Protein AF-A0A941XET0-F1 (afdb_monomer_lite)

Radius of gyration: 21.7 Å; chains: 1; bounding box: 78×42×61 Å

Foldseek 3Di:
DDDDDDDDDDDDDPDDDPDDQAPLLPAAWKWKAAPPWPPGIWIKGWDDPDPRWKTFIAGLKQAPLRQDSLQTAIWTQDGVVSKIFGFPWDFSAWDAFPVRDIWTKTKFFWWADPPRAIDTDDDPCRPPHTQWMFHDDPQKTFIFWDWDQDPPRDITTTQFIDMWTADPVRFTFAAPVGPSGRGRMMMGHPDSDRDPSNVSRDDDDHDRDTDDTRDD

Secondary structure (DSSP, 8-state):
---PPP--------PPPPPPP-GGGG-EEEEEE-TT-TT-PEEEEEEEEETTTEEEEE-SSSSHHHHSGGGPEEEEEEGGGTEEEEES-EEEEEEE-TT--EEEEEEEEEEE-GGG-EEE---S-TTT-EEEEEEEETTEEEEEEPEEEPTTS-EEE--EEEEEEE-TTS-EEEETTB---EES-EEEEEESS---GGGTT-SS-----EEEE---

Sequence (216 aa):
TLTMGEKTAEITVNQAAPKVISYEDYIGTWTVSSSALEGGNYTIVIAQKVAGESYTVAGWGKSVVATDAKYAFTMKYIPDQHAVAIYTEQELGTYTDSDGIVYPVHLTGLIPSTGGKFSYVTTANPETSACMAGILNGDKVEWVGQEVSLSGGTKATYLGFCYFIENAEGGYLNFNVDWPFAQNPVMTKVSSNSASINAAVNGSEVAQSAVEAVAE

pLDDT: mean 80.44, std 15.83, range [31.97, 97.5]

Structure (mmCIF, N/CA/C/O backbone):
data_AF-A0A941XET0-F1
#
_entry.id   AF-A0A941XET0-F1
#
loop_
_atom_site.group_PDB
_atom_site.id
_atom_site.type_symbol
_atom_site.label_atom_id
_atom_site.label_alt_id
_atom_site.label_comp_id
_atom_site.label_asym_id
_atom_site.label_entity_id
_atom_site.label_seq_id
_atom_site.pdbx_PDB_ins_code
_atom_site.Cartn_x
_atom_site.Cartn_y
_atom_site.Cartn_z
_atom_site.occupancy
_atom_site.B_iso_or_equiv
_atom_site.auth_seq_id
_atom_site.auth_comp_id
_atom_site.auth_asym_id
_atom_site.auth_atom_id
_atom_site.pdbx_PDB_model_num
ATOM 1 N N . THR A 1 1 ? -60.570 20.701 41.155 1.00 43.84 1 THR A N 1
ATOM 2 C CA . THR A 1 1 ? -59.319 20.915 40.401 1.00 43.84 1 THR A CA 1
ATOM 3 C C . THR A 1 1 ? -58.488 19.657 40.527 1.00 43.84 1 THR A C 1
ATOM 5 O O . THR A 1 1 ? -58.229 19.259 41.653 1.00 43.84 1 THR A O 1
ATOM 8 N N . LEU A 1 2 ? -58.187 18.968 39.423 1.00 31.97 2 LEU A N 1
ATOM 9 C CA . LEU A 1 2 ? -57.331 17.775 39.416 1.00 31.97 2 LEU A CA 1
ATOM 10 C C . LEU A 1 2 ? -55.895 18.213 39.120 1.00 31.97 2 LEU A C 1
ATOM 12 O O . LEU A 1 2 ? -55.654 18.842 38.093 1.00 31.97 2 LEU A O 1
ATOM 16 N N . THR A 1 3 ? -54.964 17.898 40.014 1.00 48.22 3 THR A N 1
ATOM 17 C CA . THR A 1 3 ? -53.528 18.135 39.831 1.00 48.22 3 THR A CA 1
ATOM 18 C C . THR A 1 3 ? -52.886 16.848 39.317 1.00 48.22 3 THR A C 1
ATOM 20 O O . THR A 1 3 ? -52.880 15.841 40.023 1.00 48.22 3 THR A O 1
ATOM 23 N N . MET A 1 4 ? -52.364 16.855 38.086 1.00 54.66 4 MET A N 1
ATOM 24 C CA . MET A 1 4 ? -51.473 15.787 37.616 1.00 54.66 4 MET A CA 1
ATOM 25 C C . MET A 1 4 ? -50.081 16.009 38.210 1.00 54.66 4 MET A C 1
ATOM 27 O O . MET A 1 4 ? -49.530 17.100 38.089 1.00 54.66 4 MET A O 1
ATOM 31 N N . GLY A 1 5 ? -49.529 14.983 38.857 1.00 61.31 5 GLY A N 1
ATOM 32 C CA . GLY A 1 5 ? -48.128 14.969 39.272 1.00 61.31 5 GLY A CA 1
ATOM 33 C C . GLY A 1 5 ? -47.229 14.600 38.096 1.00 61.31 5 GLY A C 1
ATOM 34 O O . GLY A 1 5 ? -47.527 13.649 37.369 1.00 61.31 5 GLY A O 1
ATOM 35 N N . GLU A 1 6 ? -46.138 15.341 37.909 1.00 66.25 6 GLU A N 1
ATOM 36 C CA . GLU A 1 6 ? -45.088 14.971 36.961 1.00 66.25 6 GLU A CA 1
ATOM 37 C C . GLU A 1 6 ? -44.463 13.630 37.368 1.00 66.25 6 GLU A C 1
ATOM 39 O O . GLU A 1 6 ? -44.113 13.406 38.528 1.00 66.25 6 GLU A O 1
ATOM 44 N N . LYS A 1 7 ? -44.326 12.726 36.395 1.00 59.59 7 LYS A N 1
ATOM 45 C CA . LYS A 1 7 ? -43.484 11.536 36.513 1.00 59.59 7 LYS A CA 1
ATOM 46 C C . LYS A 1 7 ? -42.238 11.753 35.673 1.00 59.59 7 LYS A C 1
ATOM 48 O O . LYS A 1 7 ? -42.310 11.727 34.447 1.00 59.59 7 LYS A O 1
ATOM 53 N N . THR A 1 8 ? -41.105 11.914 36.337 1.00 61.56 8 THR A N 1
ATOM 54 C CA . THR A 1 8 ? -39.793 11.906 35.694 1.00 61.56 8 THR A CA 1
ATOM 55 C C . THR A 1 8 ? -39.362 10.456 35.505 1.00 61.56 8 THR A C 1
ATOM 57 O O . THR A 1 8 ? -39.267 9.703 36.473 1.00 61.56 8 THR A O 1
ATOM 60 N N . ALA A 1 9 ? -39.147 10.043 34.258 1.00 54.50 9 ALA A N 1
ATOM 61 C CA . ALA A 1 9 ? -38.506 8.772 33.951 1.00 54.50 9 ALA A CA 1
ATOM 62 C C . ALA A 1 9 ? -36.998 9.015 33.823 1.00 54.50 9 ALA A C 1
ATOM 64 O O . ALA A 1 9 ? -36.568 9.758 32.941 1.00 54.50 9 ALA A O 1
ATOM 65 N N . GLU A 1 10 ? -36.199 8.403 34.693 1.00 61.84 10 GLU A N 1
ATOM 66 C CA . GLU A 1 10 ? -34.750 8.347 34.505 1.00 61.84 10 GLU A CA 1
ATOM 67 C C . GLU A 1 10 ? -34.431 7.265 33.472 1.00 61.84 10 GLU A C 1
ATOM 69 O O . GLU A 1 10 ? -34.633 6.073 33.701 1.00 61.84 10 GLU A O 1
ATOM 74 N N . ILE A 1 11 ? -33.960 7.698 32.304 1.00 68.62 11 ILE A N 1
ATOM 75 C CA . ILE A 1 11 ? -33.424 6.812 31.274 1.00 68.62 11 ILE A CA 1
ATOM 76 C C . ILE A 1 11 ? -31.911 6.781 31.462 1.00 68.62 11 ILE A C 1
ATOM 78 O O . ILE A 1 11 ? -31.218 7.752 31.161 1.00 68.62 11 ILE A O 1
ATOM 82 N N . THR A 1 12 ? -31.384 5.661 31.946 1.00 65.12 12 THR A N 1
ATOM 83 C CA . THR A 1 12 ? -29.938 5.430 31.967 1.00 65.12 12 THR A CA 1
ATOM 84 C C . THR A 1 12 ? -29.494 4.946 30.588 1.00 65.12 12 THR A C 1
ATOM 86 O O . THR A 1 12 ? -29.773 3.814 30.193 1.00 65.12 12 THR A O 1
ATOM 89 N N . VAL A 1 13 ? -28.806 5.806 29.835 1.00 65.25 13 VAL A N 1
ATOM 90 C CA . VAL A 1 13 ? -28.168 5.429 28.567 1.00 65.25 13 VAL A CA 1
ATOM 91 C C . VAL A 1 13 ? -26.783 4.862 28.876 1.00 65.25 13 VAL A C 1
ATOM 93 O O . VAL A 1 13 ? -25.835 5.609 29.104 1.00 65.25 13 VAL A O 1
ATOM 96 N N . ASN A 1 14 ? -26.653 3.535 28.870 1.00 62.88 14 ASN A N 1
ATOM 97 C CA . ASN A 1 14 ? -25.351 2.867 28.929 1.00 62.88 14 ASN A CA 1
ATOM 98 C C . ASN A 1 14 ? -24.722 2.860 27.530 1.00 62.88 14 ASN A C 1
ATOM 100 O O . ASN A 1 14 ? -24.782 1.860 26.816 1.00 62.88 14 ASN A O 1
ATOM 104 N N . GLN A 1 15 ? -24.154 3.992 27.110 1.00 61.00 15 GLN A N 1
ATOM 105 C CA . GLN A 1 15 ? -23.337 4.032 25.900 1.00 61.00 15 GLN A CA 1
ATOM 106 C C . GLN A 1 15 ? -21.980 3.390 26.211 1.00 61.00 15 GLN A C 1
ATOM 108 O O . GLN A 1 15 ? -21.289 3.812 27.138 1.00 61.00 15 GLN A O 1
ATOM 113 N N . ALA A 1 16 ? -21.602 2.354 25.458 1.00 61.41 16 ALA A N 1
ATOM 114 C CA . ALA A 1 16 ? -20.250 1.811 25.531 1.00 61.41 16 ALA A CA 1
ATOM 115 C C . ALA A 1 16 ? -19.244 2.922 25.197 1.00 61.41 16 ALA A C 1
ATOM 117 O O . ALA A 1 16 ? -19.472 3.699 24.266 1.00 61.41 16 ALA A O 1
ATOM 118 N N . ALA A 1 17 ? -18.149 3.006 25.957 1.00 67.81 17 ALA A N 1
ATOM 119 C CA . ALA A 1 17 ? -17.087 3.960 25.667 1.00 67.81 17 ALA A CA 1
ATOM 120 C C . ALA A 1 17 ? -16.607 3.783 24.211 1.00 67.81 17 ALA A C 1
ATOM 122 O O . ALA A 1 17 ? -16.527 2.638 23.746 1.00 67.81 17 ALA A O 1
ATOM 123 N N . PRO A 1 18 ? -16.291 4.874 23.485 1.00 70.19 18 PRO A N 1
ATOM 124 C CA . PRO A 1 18 ? -15.724 4.773 22.147 1.00 70.19 18 PRO A CA 1
ATOM 125 C C . PRO A 1 18 ? -14.512 3.840 22.161 1.00 70.19 18 PRO A C 1
ATOM 127 O O . PRO A 1 18 ? -13.622 3.983 23.002 1.00 70.19 18 PRO A O 1
ATOM 130 N N . LYS A 1 19 ? -14.487 2.863 21.250 1.00 79.31 19 LYS A N 1
ATOM 131 C CA . LYS A 1 19 ? -13.338 1.970 21.101 1.00 79.31 19 LYS A CA 1
ATOM 132 C C . LYS A 1 19 ? -12.122 2.808 20.709 1.00 79.31 19 LYS A C 1
ATOM 134 O O . LYS A 1 19 ? -12.146 3.479 19.680 1.00 79.31 19 LYS A O 1
ATOM 139 N N . VAL A 1 20 ? -11.063 2.740 21.510 1.00 83.44 20 VAL A N 1
ATOM 140 C CA . VAL A 1 20 ? -9.760 3.299 21.140 1.00 83.44 20 VAL A CA 1
ATOM 141 C C . VAL A 1 20 ? -9.128 2.352 20.127 1.00 83.44 20 VAL A C 1
ATOM 143 O O . VAL A 1 20 ? -8.927 1.177 20.430 1.00 83.44 20 VAL A O 1
ATOM 146 N N . ILE A 1 21 ? -8.866 2.854 18.922 1.00 92.00 21 ILE A N 1
ATOM 147 C CA . ILE A 1 21 ? -8.208 2.084 17.866 1.00 92.00 21 ILE A CA 1
ATOM 148 C C . ILE A 1 21 ? -6.771 1.770 18.288 1.00 92.00 21 ILE A C 1
ATOM 150 O O . ILE A 1 21 ? -6.065 2.615 18.835 1.00 92.00 21 ILE A O 1
ATOM 154 N N . SER A 1 22 ? -6.332 0.546 18.040 1.00 94.31 22 SER A N 1
ATOM 155 C CA . SER A 1 22 ? -5.018 0.043 18.426 1.00 94.31 22 SER A CA 1
ATOM 156 C C . SER A 1 22 ? -4.312 -0.643 17.260 1.00 94.31 22 SER A C 1
ATOM 158 O O . SER A 1 22 ? -4.915 -0.927 16.227 1.00 94.31 22 SER A O 1
ATOM 160 N N . TYR A 1 23 ? -3.027 -0.945 17.449 1.00 96.25 23 TYR A N 1
ATOM 161 C CA . TYR A 1 23 ? -2.210 -1.698 16.497 1.00 96.25 23 TYR A CA 1
ATOM 162 C C . TYR A 1 23 ? -2.890 -3.008 16.035 1.00 96.25 23 TYR A C 1
ATOM 164 O O . TYR A 1 23 ? -3.024 -3.283 14.844 1.00 96.25 23 TYR A O 1
ATOM 172 N N . GLU A 1 24 ? -3.424 -3.783 16.979 1.00 95.50 24 GLU A N 1
ATOM 173 C CA . GLU A 1 24 ? -4.062 -5.078 16.703 1.00 95.50 24 GLU A CA 1
ATOM 174 C C . GLU A 1 24 ? -5.317 -4.958 15.826 1.00 95.50 24 GLU A C 1
ATOM 176 O O . GLU A 1 24 ? -5.671 -5.885 15.096 1.00 95.50 24 GLU A O 1
ATOM 181 N N . ASP A 1 25 ? -5.982 -3.798 15.834 1.00 95.50 25 ASP A N 1
ATOM 182 C CA . ASP A 1 25 ? -7.196 -3.589 15.045 1.00 95.50 25 ASP A CA 1
ATOM 183 C C . ASP A 1 25 ? -6.929 -3.588 13.537 1.00 95.50 25 ASP A C 1
ATOM 185 O O . ASP A 1 25 ? -7.839 -3.866 12.748 1.00 95.50 25 ASP A O 1
ATOM 189 N N . TYR A 1 26 ? -5.682 -3.355 13.123 1.00 96.44 26 TYR A N 1
ATOM 190 C CA . TYR A 1 26 ? -5.281 -3.398 11.722 1.00 96.44 26 TYR A CA 1
ATOM 191 C C . TYR A 1 26 ? -4.961 -4.825 11.234 1.00 96.44 26 TYR A C 1
ATOM 193 O O . TYR A 1 26 ? -5.129 -5.119 10.050 1.00 96.44 26 TYR A O 1
ATOM 201 N N . ILE A 1 27 ? -4.618 -5.762 12.125 1.00 95.50 27 ILE A N 1
ATOM 202 C CA . ILE A 1 27 ? -4.233 -7.140 11.767 1.00 95.50 27 ILE A CA 1
ATOM 203 C C . ILE A 1 27 ? -5.440 -7.960 11.319 1.00 95.50 27 ILE A C 1
ATOM 205 O O . ILE A 1 27 ? -6.462 -8.009 12.002 1.00 95.50 27 ILE A O 1
ATOM 209 N N . GLY A 1 28 ? -5.344 -8.612 10.163 1.00 92.75 28 GLY A N 1
ATOM 210 C CA . GLY A 1 28 ? -6.393 -9.497 9.671 1.00 92.75 28 GLY A CA 1
ATOM 211 C C . GLY A 1 28 ? -6.510 -9.530 8.155 1.00 92.75 28 GLY A C 1
ATOM 212 O O . GLY A 1 28 ? -5.607 -9.110 7.433 1.00 92.75 28 GLY A O 1
ATOM 213 N N . THR A 1 29 ? -7.646 -10.028 7.681 1.00 91.38 29 THR A N 1
ATOM 214 C CA . THR A 1 29 ? -7.982 -10.087 6.256 1.00 91.38 29 THR A CA 1
ATOM 215 C C . THR A 1 29 ? -8.894 -8.921 5.899 1.00 91.38 29 THR A C 1
ATOM 217 O O . THR A 1 29 ? -9.837 -8.613 6.637 1.00 91.38 29 THR A O 1
ATOM 220 N N . TRP A 1 30 ? -8.617 -8.280 4.769 1.00 93.75 30 TRP A N 1
ATOM 221 C CA . TRP A 1 30 ? -9.313 -7.087 4.304 1.00 93.75 30 TRP A CA 1
ATOM 222 C C . TRP A 1 30 ? -9.640 -7.190 2.822 1.00 93.75 30 TRP A C 1
ATOM 224 O O . TRP A 1 30 ? -8.952 -7.870 2.065 1.00 93.75 30 TRP A O 1
ATOM 234 N N . THR A 1 31 ? -10.659 -6.455 2.403 1.00 91.69 31 THR A N 1
ATOM 235 C CA . THR A 1 31 ? -10.957 -6.216 0.995 1.00 91.69 31 THR A CA 1
ATOM 236 C C . THR A 1 31 ? -10.541 -4.797 0.631 1.00 91.69 31 THR A C 1
ATOM 238 O O . THR A 1 31 ? -10.952 -3.854 1.303 1.00 91.69 31 THR A O 1
ATOM 241 N N . VAL A 1 32 ? -9.748 -4.636 -0.427 1.00 91.50 32 VAL A N 1
ATOM 242 C CA . VAL A 1 32 ? -9.376 -3.339 -1.004 1.00 91.50 32 VAL A CA 1
ATOM 243 C C . VAL A 1 32 ? -10.302 -3.046 -2.172 1.00 91.50 32 VAL A C 1
ATOM 245 O O . VAL A 1 32 ? -10.469 -3.879 -3.060 1.00 91.50 32 VAL A O 1
ATOM 248 N N . SER A 1 33 ? -10.877 -1.852 -2.181 1.00 89.31 33 SER A N 1
ATOM 249 C CA . SER A 1 33 ? -11.705 -1.344 -3.272 1.00 89.31 33 SER A CA 1
ATOM 250 C C . SER A 1 33 ? -11.208 0.026 -3.718 1.00 89.31 33 SER A C 1
ATOM 252 O O . SER A 1 33 ? -10.783 0.837 -2.897 1.00 89.31 33 SER A O 1
ATOM 254 N N . SER A 1 34 ? -11.252 0.287 -5.020 1.00 87.25 34 SER A N 1
ATOM 255 C CA . SER A 1 34 ? -11.043 1.609 -5.610 1.00 87.25 34 SER A CA 1
ATOM 256 C C . SER A 1 34 ? -11.713 1.640 -6.982 1.00 87.25 34 SER A C 1
ATOM 258 O O . SER A 1 34 ? -11.792 0.620 -7.666 1.00 87.25 34 SER A O 1
ATOM 260 N N . SER A 1 35 ? -12.201 2.812 -7.390 1.00 82.06 35 SER A N 1
ATOM 261 C CA . SER A 1 35 ? -12.774 3.014 -8.725 1.00 82.06 35 SER A CA 1
ATOM 262 C C . SER A 1 35 ? -11.751 2.863 -9.853 1.00 82.06 35 SER A C 1
ATOM 264 O O . SER A 1 35 ? -12.155 2.734 -11.002 1.00 82.06 35 SER A O 1
ATOM 266 N N . ALA A 1 36 ? -10.453 2.907 -9.535 1.00 76.81 36 ALA A N 1
ATOM 267 C CA . ALA A 1 36 ? -9.363 2.747 -10.494 1.00 76.81 36 ALA A CA 1
ATOM 268 C C . ALA A 1 36 ? -8.902 1.287 -10.663 1.00 76.81 36 ALA A C 1
ATOM 270 O O . ALA A 1 36 ? -8.041 1.028 -11.495 1.00 76.81 36 ALA A O 1
ATOM 271 N N . LEU A 1 37 ? -9.458 0.331 -9.902 1.00 76.25 37 LEU A N 1
ATOM 272 C CA . LEU A 1 37 ? -9.067 -1.077 -10.017 1.00 76.25 37 LEU A CA 1
ATOM 273 C C . LEU A 1 37 ? -9.684 -1.726 -11.256 1.00 76.25 37 LEU A C 1
ATOM 275 O O . LEU A 1 37 ? -10.840 -2.166 -11.250 1.00 76.25 37 LEU A O 1
ATOM 279 N N . GLU A 1 38 ? -8.875 -1.838 -12.304 1.00 64.56 38 GLU A N 1
ATOM 280 C CA . GLU A 1 38 ? -9.177 -2.597 -13.514 1.00 64.56 38 GLU A CA 1
ATOM 281 C C . GLU A 1 38 ? -9.139 -4.102 -13.204 1.00 64.56 38 GLU A C 1
ATOM 283 O O . GLU A 1 38 ? -8.151 -4.797 -13.401 1.00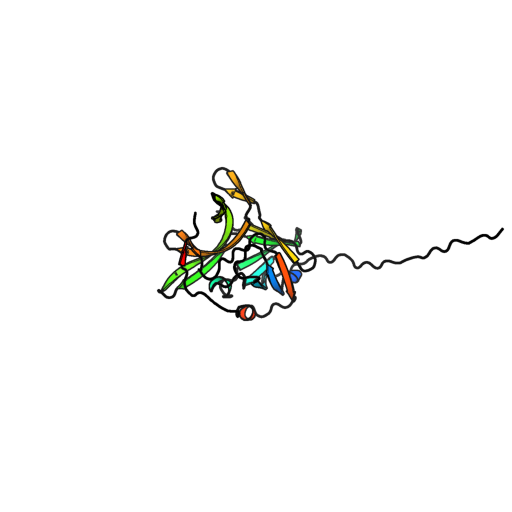 64.56 38 GLU A O 1
ATOM 288 N N . GLY A 1 39 ? -10.217 -4.626 -12.620 1.00 63.53 39 GLY A N 1
ATOM 289 C CA . GLY A 1 39 ? -10.292 -6.044 -12.254 1.00 63.53 39 GLY A CA 1
ATOM 290 C C . GLY A 1 39 ? -11.064 -6.356 -10.980 1.00 63.53 39 GLY A C 1
ATOM 291 O O . GLY A 1 39 ? -11.162 -7.534 -10.624 1.00 63.53 39 GLY A O 1
ATOM 292 N N . GLY A 1 40 ? -11.621 -5.338 -10.321 1.00 75.69 40 GLY A N 1
ATOM 293 C CA . GLY A 1 40 ? -12.413 -5.490 -9.106 1.00 75.69 40 GLY A CA 1
ATOM 294 C C . GLY A 1 40 ? -11.576 -5.460 -7.830 1.00 75.69 40 GLY A C 1
ATOM 295 O O . GLY A 1 40 ? -10.400 -5.112 -7.833 1.00 75.69 40 GLY A O 1
ATOM 296 N N . ASN A 1 41 ? -12.220 -5.793 -6.717 1.00 84.88 41 ASN A N 1
ATOM 297 C CA . ASN A 1 41 ? -11.616 -5.683 -5.395 1.00 84.88 41 ASN A CA 1
ATOM 298 C C . ASN A 1 41 ? -10.523 -6.736 -5.162 1.00 84.88 41 ASN A C 1
ATOM 300 O O . ASN A 1 41 ? -10.649 -7.880 -5.602 1.00 84.88 41 ASN A O 1
ATOM 304 N N . TYR A 1 42 ? -9.512 -6.378 -4.371 1.00 83.44 42 TYR A N 1
ATOM 305 C CA . TYR A 1 42 ? -8.475 -7.308 -3.918 1.00 83.44 42 TYR A CA 1
ATOM 306 C C . TYR A 1 42 ? -8.749 -7.812 -2.506 1.00 83.44 42 TYR A C 1
ATOM 308 O O . TYR A 1 42 ? -9.347 -7.107 -1.692 1.00 83.44 42 TYR A O 1
ATOM 316 N N . THR A 1 43 ? -8.273 -9.016 -2.196 1.00 86.81 43 THR A N 1
ATOM 317 C CA . THR A 1 43 ? -8.193 -9.500 -0.813 1.00 86.81 43 THR A CA 1
ATOM 318 C C . THR A 1 43 ? -6.758 -9.364 -0.347 1.00 86.81 43 THR A C 1
ATOM 320 O O . THR A 1 43 ? -5.862 -9.931 -0.961 1.00 86.81 43 THR A O 1
ATOM 323 N N . ILE A 1 44 ? -6.549 -8.644 0.750 1.00 90.06 44 ILE A N 1
ATOM 324 C CA . ILE A 1 44 ? -5.227 -8.478 1.347 1.00 90.06 44 ILE A CA 1
ATOM 325 C C . ILE A 1 44 ? -5.184 -9.072 2.744 1.00 90.06 44 ILE A C 1
ATOM 327 O O . ILE A 1 44 ? -6.192 -9.145 3.455 1.00 90.06 44 ILE A O 1
ATOM 331 N N . VAL A 1 45 ? -3.980 -9.442 3.155 1.00 91.38 45 VAL A N 1
ATOM 332 C CA . VAL A 1 45 ? -3.691 -9.868 4.521 1.00 91.38 45 VAL A CA 1
ATOM 333 C C . VAL A 1 45 ? -2.720 -8.880 5.139 1.00 91.38 45 VAL A C 1
ATOM 335 O O . VAL A 1 45 ? -1.657 -8.616 4.582 1.00 91.38 45 VAL A O 1
ATOM 338 N N . ILE A 1 46 ? -3.092 -8.370 6.310 1.00 94.44 46 ILE A N 1
ATOM 339 C CA . ILE A 1 46 ? -2.215 -7.621 7.203 1.00 94.44 46 ILE A CA 1
ATOM 340 C C . ILE A 1 46 ? -1.809 -8.556 8.338 1.00 94.44 46 ILE A C 1
ATOM 342 O O . ILE A 1 46 ? -2.662 -9.101 9.049 1.00 94.44 46 ILE A O 1
ATOM 346 N N . ALA A 1 47 ? -0.505 -8.716 8.521 1.00 93.38 47 ALA A N 1
ATOM 347 C CA . ALA A 1 47 ? 0.085 -9.474 9.615 1.00 93.38 47 ALA A CA 1
ATOM 348 C C . ALA A 1 47 ? 1.110 -8.626 10.372 1.00 93.38 47 ALA A C 1
ATOM 350 O O . ALA A 1 47 ? 1.695 -7.697 9.815 1.00 93.38 47 ALA A O 1
ATOM 351 N N . GLN A 1 48 ? 1.351 -8.959 11.638 1.00 94.88 48 GLN A N 1
ATOM 352 C CA . GLN A 1 48 ? 2.401 -8.319 12.426 1.00 94.88 48 GLN A CA 1
ATOM 353 C C . GLN A 1 48 ? 3.770 -8.496 11.756 1.00 94.88 48 GLN A C 1
ATOM 355 O O . GLN A 1 48 ? 4.172 -9.621 11.456 1.00 94.88 48 GLN A O 1
ATOM 360 N N . LYS A 1 49 ? 4.505 -7.388 11.600 1.00 94.38 49 LYS A N 1
ATOM 361 C CA . LYS A 1 49 ? 5.936 -7.393 11.262 1.00 94.38 49 LYS A CA 1
ATOM 362 C C . LYS A 1 49 ? 6.772 -7.084 12.500 1.00 94.38 49 LYS A C 1
ATOM 364 O O . LYS A 1 49 ? 7.570 -7.911 12.928 1.00 94.38 49 LYS A O 1
ATOM 369 N N . VAL A 1 50 ? 6.526 -5.925 13.113 1.00 96.31 50 VAL A N 1
ATOM 370 C CA . VAL A 1 50 ? 7.089 -5.526 14.410 1.00 96.31 50 VAL A CA 1
ATOM 371 C C . VAL A 1 50 ? 5.937 -5.072 15.298 1.00 96.31 50 VAL A C 1
ATOM 373 O O . VAL A 1 50 ? 5.184 -4.172 14.919 1.00 96.31 50 VAL A O 1
ATOM 376 N N . ALA A 1 51 ? 5.774 -5.727 16.448 1.00 95.88 51 ALA A N 1
ATOM 377 C CA . ALA A 1 51 ? 4.655 -5.492 17.356 1.00 95.88 51 ALA A CA 1
ATOM 378 C C . ALA A 1 51 ? 4.575 -4.014 17.766 1.00 95.88 51 ALA A C 1
ATOM 380 O O . ALA A 1 51 ? 5.570 -3.436 18.194 1.00 95.88 51 ALA A O 1
ATOM 381 N N . GLY A 1 52 ? 3.394 -3.408 17.625 1.00 94.12 52 GLY A N 1
ATOM 382 C CA . GLY A 1 52 ? 3.169 -2.000 17.960 1.00 94.12 52 GLY A CA 1
ATOM 383 C C . GLY A 1 52 ? 3.750 -0.984 16.970 1.00 94.12 52 GLY A C 1
ATOM 384 O O . GLY A 1 52 ? 3.543 0.208 17.168 1.00 94.12 52 GLY A O 1
ATOM 385 N N . GLU A 1 53 ? 4.435 -1.418 15.907 1.00 96.25 53 GLU A N 1
ATOM 386 C CA . GLU A 1 53 ? 5.172 -0.513 15.013 1.00 96.25 53 GLU A CA 1
ATOM 387 C C . GLU A 1 53 ? 4.835 -0.702 13.535 1.00 96.25 53 GLU A C 1
ATOM 389 O O . GLU A 1 53 ? 4.642 0.272 12.810 1.00 96.25 53 GLU A O 1
ATOM 394 N N . SER A 1 54 ? 4.791 -1.941 13.044 1.00 97.31 54 SER A N 1
ATOM 395 C CA . SER A 1 54 ? 4.635 -2.187 11.609 1.00 97.31 54 SER A CA 1
ATOM 396 C C . SER A 1 54 ? 3.984 -3.521 11.277 1.00 97.31 54 SER A C 1
ATOM 398 O O . SER A 1 54 ? 3.945 -4.457 12.084 1.00 97.31 54 SER A O 1
ATOM 400 N N . TYR A 1 55 ? 3.500 -3.601 10.044 1.00 96.94 55 TYR A N 1
ATOM 401 C CA . TYR A 1 55 ? 2.815 -4.746 9.473 1.00 96.94 55 TYR A CA 1
ATOM 402 C C . TYR A 1 55 ? 3.440 -5.151 8.144 1.00 96.94 55 TYR A C 1
ATOM 404 O O . TYR A 1 55 ? 3.984 -4.318 7.418 1.00 96.94 55 TYR A O 1
ATOM 412 N N . THR A 1 56 ? 3.289 -6.427 7.820 1.00 94.94 56 THR A N 1
ATOM 413 C CA . THR A 1 56 ? 3.493 -6.978 6.484 1.00 94.94 56 THR A CA 1
ATOM 414 C C . THR A 1 56 ? 2.141 -7.029 5.777 1.00 94.94 56 THR A C 1
ATOM 416 O O . THR A 1 56 ? 1.170 -7.520 6.360 1.00 94.94 56 THR A O 1
ATOM 419 N N . VAL A 1 57 ? 2.076 -6.529 4.541 1.00 93.62 57 VAL A N 1
ATOM 420 C CA . VAL A 1 57 ? 0.854 -6.483 3.725 1.00 93.62 57 VAL A CA 1
ATOM 421 C C . VAL A 1 57 ? 1.073 -7.218 2.406 1.00 93.62 57 VAL A C 1
ATOM 423 O O . VAL A 1 57 ? 2.012 -6.914 1.676 1.00 93.62 57 VAL A O 1
ATOM 426 N N . ALA A 1 58 ? 0.201 -8.176 2.097 1.00 89.88 58 ALA A N 1
ATOM 427 C CA . ALA A 1 58 ? 0.275 -8.996 0.885 1.00 89.88 58 ALA A CA 1
ATOM 428 C C . ALA A 1 58 ? -1.080 -9.077 0.169 1.00 89.88 58 ALA A C 1
ATOM 430 O O . ALA A 1 58 ? -2.120 -8.954 0.821 1.00 89.88 58 ALA A O 1
ATOM 431 N N . GLY A 1 59 ? -1.061 -9.347 -1.141 1.00 84.75 59 GLY A N 1
ATOM 432 C CA . GLY A 1 59 ? -2.261 -9.522 -1.972 1.00 84.75 59 GLY A CA 1
ATOM 433 C C . GLY A 1 59 ? -2.782 -8.232 -2.611 1.00 84.75 59 GLY A C 1
ATOM 434 O O . GLY A 1 59 ? -3.939 -8.167 -3.021 1.00 84.75 59 GLY A O 1
ATOM 435 N N . TRP A 1 60 ? -1.969 -7.173 -2.651 1.00 87.31 60 TRP A N 1
ATOM 436 C CA . TRP A 1 60 ? -2.366 -5.875 -3.203 1.00 87.31 60 TRP A CA 1
ATOM 437 C C . TRP A 1 60 ? -2.196 -5.860 -4.726 1.00 87.31 60 TRP A C 1
ATOM 439 O O . TRP A 1 60 ? -1.273 -5.250 -5.261 1.00 87.31 60 TRP A O 1
ATOM 449 N N . GLY A 1 61 ? -3.062 -6.606 -5.409 1.00 81.94 61 GLY A N 1
ATOM 450 C CA . GLY A 1 61 ? -3.016 -6.823 -6.854 1.00 81.94 61 GLY A CA 1
ATOM 451 C C . GLY A 1 61 ? -3.128 -8.299 -7.236 1.00 81.94 61 GLY A C 1
ATOM 452 O O . GLY A 1 61 ? -3.310 -9.173 -6.390 1.00 81.94 61 GLY A O 1
ATOM 453 N N . LYS A 1 62 ? -3.016 -8.564 -8.536 1.00 77.31 62 LYS A N 1
ATOM 454 C CA . LYS A 1 62 ? -3.069 -9.878 -9.200 1.00 77.31 62 LYS A CA 1
ATOM 455 C C . LYS A 1 62 ? -1.759 -10.271 -9.885 1.00 77.31 62 LYS A C 1
ATOM 457 O O . LYS A 1 62 ? -1.592 -11.433 -10.250 1.00 77.31 62 LYS A O 1
ATOM 462 N N . SER A 1 63 ? -0.823 -9.337 -10.071 1.00 78.62 63 SER A N 1
ATOM 463 C CA . SER A 1 63 ? 0.496 -9.665 -10.626 1.00 78.62 63 SER A CA 1
ATOM 464 C C . SER A 1 63 ? 1.248 -10.688 -9.762 1.00 78.62 63 SER A C 1
ATOM 466 O O . SER A 1 63 ? 0.986 -10.839 -8.565 1.00 78.62 63 SER A O 1
ATOM 468 N N . VAL A 1 64 ? 2.228 -11.382 -10.350 1.00 80.19 64 VAL A N 1
ATOM 469 C CA . VAL A 1 64 ? 3.073 -12.340 -9.611 1.00 80.19 64 VAL A CA 1
ATOM 470 C C . VAL A 1 64 ? 3.772 -11.690 -8.414 1.00 80.19 64 VAL A C 1
ATOM 472 O O . VAL A 1 64 ? 3.907 -12.319 -7.368 1.00 80.19 64 VAL A O 1
ATOM 475 N N . VAL A 1 65 ? 4.158 -10.416 -8.529 1.00 85.38 65 VAL A N 1
ATOM 476 C CA . VAL A 1 65 ? 4.788 -9.692 -7.420 1.00 85.38 65 VAL A CA 1
ATOM 477 C C . VAL A 1 65 ? 3.777 -9.231 -6.372 1.00 85.38 65 VAL A C 1
ATOM 479 O O . VAL A 1 65 ? 4.074 -9.275 -5.188 1.00 85.38 65 VAL A O 1
ATOM 482 N N . ALA A 1 66 ? 2.563 -8.852 -6.772 1.00 81.94 66 ALA A N 1
ATOM 483 C CA . ALA A 1 66 ? 1.520 -8.432 -5.837 1.00 81.94 66 ALA A CA 1
ATOM 484 C C . ALA A 1 66 ? 0.931 -9.593 -5.017 1.00 81.94 66 ALA A C 1
ATOM 486 O O . ALA A 1 66 ? 0.382 -9.390 -3.928 1.00 81.94 66 ALA A O 1
ATOM 487 N N . THR A 1 67 ? 1.025 -10.809 -5.555 1.00 79.56 67 THR A N 1
ATOM 488 C CA . THR A 1 67 ? 0.419 -12.017 -4.990 1.00 79.56 67 THR A CA 1
ATOM 489 C C . THR A 1 67 ? 1.430 -12.882 -4.229 1.00 79.56 67 THR A C 1
ATOM 491 O O . THR A 1 67 ? 1.053 -13.541 -3.265 1.00 79.56 67 THR A O 1
ATOM 494 N N . ASP A 1 68 ? 2.722 -12.856 -4.563 1.00 83.94 68 ASP A N 1
ATOM 495 C CA . ASP A 1 68 ? 3.742 -13.607 -3.821 1.00 83.94 68 ASP A CA 1
ATOM 496 C C . ASP A 1 68 ? 4.116 -12.907 -2.498 1.00 83.94 68 ASP A C 1
ATOM 498 O O . ASP A 1 68 ? 4.620 -11.782 -2.464 1.00 83.94 68 ASP A O 1
ATOM 502 N N . ALA A 1 69 ? 3.906 -13.616 -1.385 1.00 84.44 69 ALA A N 1
ATOM 503 C CA . ALA A 1 69 ? 4.162 -13.154 -0.022 1.00 84.44 69 ALA A CA 1
ATOM 504 C C . ALA A 1 69 ? 5.593 -12.645 0.212 1.00 84.44 69 ALA A C 1
ATOM 506 O O . ALA A 1 69 ? 5.817 -11.855 1.131 1.00 84.44 69 ALA A O 1
ATOM 507 N N . LYS A 1 70 ? 6.571 -13.093 -0.586 1.00 88.44 70 LYS A N 1
ATOM 508 C CA . LYS A 1 70 ? 7.959 -12.633 -0.456 1.00 88.44 70 LYS A CA 1
ATOM 509 C C . LYS A 1 70 ? 8.139 -11.155 -0.827 1.00 88.44 70 LYS A C 1
ATOM 511 O O . LYS A 1 70 ? 9.084 -10.547 -0.343 1.00 88.44 70 LYS A O 1
ATOM 516 N N . TYR A 1 71 ? 7.230 -10.588 -1.626 1.00 91.00 71 TYR A N 1
ATOM 517 C CA . TYR A 1 71 ? 7.197 -9.165 -1.980 1.00 91.00 71 TYR A CA 1
ATOM 518 C C . TYR A 1 71 ? 6.146 -8.394 -1.168 1.00 91.00 71 TYR A C 1
ATOM 520 O O . TYR A 1 71 ? 5.644 -7.351 -1.590 1.00 91.00 71 TYR A O 1
ATOM 528 N N . ALA A 1 72 ? 5.742 -8.906 -0.007 1.00 92.44 72 ALA A N 1
ATOM 529 C CA . ALA A 1 72 ? 4.821 -8.184 0.853 1.00 92.44 72 ALA A CA 1
ATOM 530 C C . ALA A 1 72 ? 5.457 -6.870 1.344 1.00 92.44 72 ALA A C 1
ATOM 532 O O . ALA A 1 72 ? 6.577 -6.863 1.862 1.00 92.44 72 ALA A O 1
ATOM 533 N N . PHE A 1 73 ? 4.739 -5.757 1.198 1.00 94.12 73 PHE A N 1
ATOM 534 C CA . PHE A 1 73 ? 5.248 -4.444 1.585 1.00 94.12 73 PHE A CA 1
ATOM 535 C C . PHE A 1 73 ? 5.027 -4.153 3.071 1.00 94.12 73 PHE A C 1
ATOM 537 O O . PHE A 1 73 ? 4.287 -4.843 3.778 1.00 94.12 73 PHE A O 1
ATOM 544 N N . THR A 1 74 ? 5.685 -3.101 3.555 1.00 95.50 74 THR A N 1
ATOM 545 C CA . THR A 1 74 ? 5.584 -2.647 4.942 1.00 95.50 74 THR A CA 1
ATOM 546 C C . THR A 1 74 ? 4.590 -1.503 5.072 1.00 95.50 74 THR A C 1
ATOM 548 O O . THR A 1 74 ? 4.689 -0.486 4.386 1.00 95.50 74 THR A O 1
ATOM 551 N N . MET A 1 75 ? 3.671 -1.643 6.019 1.00 96.38 75 MET A N 1
ATOM 552 C CA . MET A 1 75 ? 2.798 -0.571 6.491 1.00 96.38 75 MET A CA 1
ATOM 553 C C . MET A 1 75 ? 3.203 -0.218 7.925 1.00 96.38 75 MET A C 1
ATOM 555 O O . MET A 1 75 ? 3.424 -1.119 8.734 1.00 96.38 75 MET A O 1
ATOM 559 N N . LYS A 1 76 ? 3.320 1.068 8.261 1.00 97.06 76 LYS A N 1
ATOM 560 C CA . LYS A 1 76 ? 3.677 1.521 9.615 1.00 97.06 76 LYS A CA 1
ATOM 561 C C . LYS A 1 76 ? 2.430 1.904 10.401 1.00 97.06 76 LYS A C 1
ATOM 563 O O . LYS A 1 76 ? 1.500 2.482 9.845 1.00 97.06 76 LYS A O 1
ATOM 568 N N . TYR A 1 77 ? 2.428 1.595 11.690 1.00 97.50 77 TYR A N 1
ATOM 569 C CA . TYR A 1 77 ? 1.482 2.129 12.660 1.00 97.50 77 TYR A CA 1
ATOM 570 C C . TYR A 1 77 ? 2.034 3.434 13.237 1.00 97.50 77 TYR A C 1
ATOM 572 O O . TYR A 1 77 ? 3.226 3.528 13.521 1.00 97.50 77 TYR A O 1
ATOM 580 N N . ILE A 1 78 ? 1.170 4.432 13.412 1.00 95.19 78 ILE A N 1
ATOM 581 C CA . ILE A 1 78 ? 1.505 5.742 13.974 1.00 95.19 78 ILE A CA 1
ATOM 582 C C . ILE A 1 78 ? 0.773 5.866 15.319 1.00 95.19 78 ILE A C 1
ATOM 584 O O . ILE A 1 78 ? -0.402 6.248 15.327 1.00 95.19 78 ILE A O 1
ATOM 588 N N . PRO A 1 79 ? 1.422 5.523 16.452 1.00 92.00 79 PRO A N 1
ATOM 589 C CA . PRO A 1 79 ? 0.746 5.359 17.740 1.00 92.00 79 PRO A CA 1
ATOM 590 C C . PRO A 1 79 ? -0.021 6.595 18.204 1.00 92.00 79 PRO A C 1
ATOM 592 O O . PRO A 1 79 ? -1.187 6.474 18.567 1.00 92.00 79 PRO A O 1
ATOM 595 N N . ASP A 1 80 ? 0.592 7.776 18.106 1.00 91.62 80 ASP A N 1
ATOM 596 C CA . ASP A 1 80 ? 0.003 9.036 18.581 1.00 91.62 80 ASP A CA 1
ATOM 597 C C . ASP A 1 80 ? -1.249 9.452 17.797 1.00 91.62 80 ASP A C 1
ATOM 599 O O . ASP A 1 80 ? -2.058 10.246 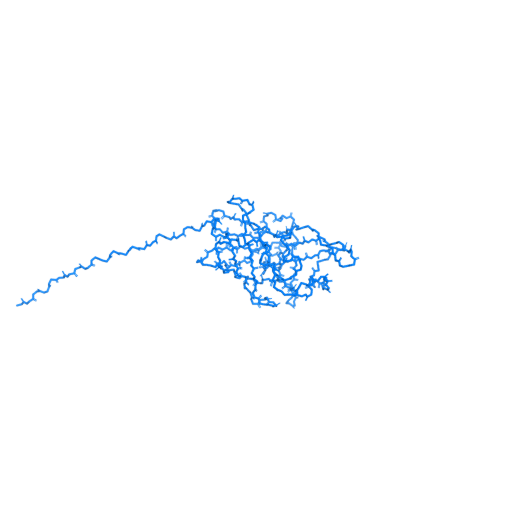18.272 1.00 91.62 80 ASP A O 1
ATOM 603 N N . GLN A 1 81 ? -1.407 8.924 16.582 1.00 91.69 81 GLN A N 1
ATOM 604 C CA . GLN A 1 81 ? -2.531 9.223 15.695 1.00 91.69 81 GLN A CA 1
ATOM 605 C C . GLN A 1 81 ? -3.501 8.045 15.568 1.00 91.69 81 GLN A C 1
ATOM 607 O O . GLN A 1 81 ? -4.533 8.177 14.914 1.00 91.69 81 GLN A O 1
ATOM 612 N N . HIS A 1 82 ? -3.171 6.887 16.154 1.00 93.31 82 HIS A N 1
ATOM 613 C CA . HIS A 1 82 ? -3.879 5.620 15.950 1.00 93.31 82 HIS A CA 1
ATOM 614 C C . HIS A 1 82 ? -4.100 5.282 14.462 1.00 93.31 82 HIS A C 1
ATOM 616 O O . HIS A 1 82 ? -5.095 4.658 14.081 1.00 93.31 82 HIS A O 1
ATOM 622 N N . ALA A 1 83 ? -3.159 5.712 13.621 1.00 95.44 83 ALA A N 1
ATOM 623 C CA . ALA A 1 83 ? -3.248 5.690 12.167 1.00 95.44 83 ALA A CA 1
ATOM 624 C C . ALA A 1 83 ? -2.279 4.670 11.566 1.00 95.44 83 ALA A C 1
ATOM 626 O O . ALA A 1 83 ? -1.381 4.156 12.238 1.00 95.44 83 ALA A O 1
ATOM 627 N N . VAL A 1 84 ? -2.434 4.414 10.273 1.00 97.38 84 VAL A N 1
ATOM 628 C CA . VAL A 1 84 ? -1.480 3.651 9.469 1.00 97.38 84 VAL A CA 1
ATOM 629 C C . VAL A 1 84 ? -0.980 4.476 8.296 1.00 97.38 84 VAL A C 1
ATOM 631 O O . VAL A 1 84 ? -1.702 5.317 7.766 1.00 97.38 84 VAL A O 1
ATOM 634 N N . ALA A 1 85 ? 0.261 4.233 7.890 1.00 96.12 85 ALA A N 1
ATOM 635 C CA . ALA A 1 85 ? 0.891 4.916 6.770 1.00 96.12 85 ALA A CA 1
ATOM 636 C C . ALA A 1 85 ? 1.724 3.950 5.925 1.00 96.12 85 ALA A C 1
ATOM 638 O O . ALA A 1 85 ? 2.342 3.012 6.437 1.00 96.12 85 ALA A O 1
ATOM 639 N N . ILE A 1 86 ? 1.752 4.208 4.623 1.00 94.38 86 ILE A N 1
ATOM 640 C CA . ILE A 1 86 ? 2.606 3.522 3.657 1.00 94.38 86 ILE A CA 1
ATOM 641 C C . ILE A 1 86 ? 3.633 4.537 3.190 1.00 94.38 86 ILE A C 1
ATOM 643 O O . ILE A 1 86 ? 3.286 5.634 2.759 1.00 94.38 86 ILE A O 1
ATOM 647 N N . TYR A 1 87 ? 4.897 4.165 3.318 1.00 91.75 87 TYR A N 1
ATOM 648 C CA . TYR A 1 87 ? 6.033 4.984 2.926 1.00 91.75 87 TYR A CA 1
ATOM 649 C C . TYR A 1 87 ? 6.541 4.526 1.567 1.00 91.75 87 TYR A C 1
ATOM 651 O O . TYR A 1 87 ? 6.468 3.337 1.251 1.00 91.75 87 TYR A O 1
ATOM 659 N N . THR A 1 88 ? 7.011 5.481 0.773 1.00 87.38 88 THR A N 1
ATOM 660 C CA . THR A 1 88 ? 7.575 5.255 -0.557 1.00 87.38 88 THR A CA 1
ATOM 661 C C . THR A 1 88 ? 8.969 5.858 -0.597 1.00 87.38 88 THR A C 1
ATOM 663 O O . THR A 1 88 ? 9.181 6.911 -0.011 1.00 87.38 88 THR A O 1
ATOM 666 N N . GLU A 1 89 ? 9.940 5.280 -1.285 1.00 89.00 89 GLU A N 1
ATOM 667 C CA . GLU A 1 89 ? 9.905 4.014 -2.023 1.00 89.00 89 GLU A CA 1
ATOM 668 C C . GLU A 1 89 ? 10.262 2.818 -1.125 1.00 89.00 89 GLU A C 1
ATOM 670 O O . GLU A 1 89 ? 11.023 2.970 -0.170 1.00 89.00 89 GLU A O 1
ATOM 675 N N . GLN A 1 90 ? 9.714 1.633 -1.411 1.00 91.38 90 GLN A N 1
ATOM 676 C CA . GLN A 1 90 ? 10.143 0.389 -0.758 1.00 91.38 90 GLN A CA 1
ATOM 677 C C . GLN A 1 90 ? 10.747 -0.567 -1.778 1.00 91.38 90 GLN A C 1
ATOM 679 O O . GLN A 1 90 ? 10.054 -0.978 -2.704 1.00 91.38 90 GLN A O 1
ATOM 684 N N . GLU A 1 91 ? 11.993 -0.979 -1.550 1.00 91.81 91 GLU A N 1
ATOM 685 C CA . GLU A 1 91 ? 12.629 -2.088 -2.261 1.00 91.81 91 GLU A CA 1
ATOM 686 C C . GLU A 1 91 ? 12.157 -3.421 -1.666 1.00 91.81 91 GLU A C 1
ATOM 688 O O . GLU A 1 91 ? 12.290 -3.671 -0.465 1.00 91.81 91 GLU A O 1
ATOM 693 N N . LEU A 1 92 ? 11.592 -4.287 -2.505 1.00 93.06 92 LEU A N 1
ATOM 694 C CA . LEU A 1 92 ? 10.934 -5.529 -2.083 1.00 93.06 92 LEU A CA 1
ATOM 695 C C . LEU A 1 92 ? 11.680 -6.791 -2.536 1.00 93.06 92 LEU A C 1
ATOM 697 O O . LEU A 1 92 ? 11.221 -7.906 -2.291 1.00 93.06 92 LEU A O 1
ATOM 701 N N . GLY A 1 93 ? 12.840 -6.628 -3.173 1.00 94.06 93 GLY A N 1
ATOM 702 C CA . GLY A 1 93 ? 13.689 -7.711 -3.662 1.00 94.06 93 GLY A CA 1
ATOM 703 C C . GLY A 1 93 ? 13.777 -7.723 -5.183 1.00 94.06 93 GLY A C 1
ATOM 704 O O . GLY A 1 93 ? 13.702 -6.678 -5.821 1.00 94.06 93 GLY A O 1
ATOM 705 N N . THR A 1 94 ? 13.958 -8.907 -5.768 1.00 94.12 94 THR A N 1
ATOM 706 C CA . THR A 1 94 ? 14.098 -9.072 -7.219 1.00 94.12 94 THR A CA 1
ATOM 707 C C . THR A 1 94 ? 13.106 -10.085 -7.777 1.00 94.12 94 THR A C 1
ATOM 709 O O . THR A 1 94 ? 12.736 -11.065 -7.125 1.00 94.12 94 THR A O 1
ATOM 712 N N . TYR A 1 95 ? 12.662 -9.840 -9.001 1.00 90.00 95 TYR A N 1
ATOM 713 C CA . TYR A 1 95 ? 11.838 -10.718 -9.818 1.00 90.00 95 TYR A CA 1
ATOM 714 C C . TYR A 1 95 ? 12.652 -11.185 -11.023 1.00 90.00 95 TYR A C 1
ATOM 716 O O . TYR A 1 95 ? 13.407 -10.408 -11.598 1.00 90.00 95 TYR A O 1
ATOM 724 N N . THR A 1 96 ? 12.528 -12.458 -11.390 1.00 88.69 96 THR A N 1
ATOM 725 C CA . THR A 1 96 ? 13.149 -13.008 -12.598 1.00 88.69 96 THR A CA 1
ATOM 726 C C . THR A 1 96 ? 12.046 -13.490 -13.519 1.00 88.69 96 THR A C 1
ATOM 728 O O . THR A 1 96 ? 11.219 -14.304 -13.101 1.00 88.69 96 THR A O 1
ATOM 731 N N . ASP A 1 97 ? 12.014 -12.958 -14.736 1.00 83.94 97 ASP A N 1
ATOM 732 C CA . ASP A 1 97 ? 11.011 -13.326 -15.730 1.00 83.94 97 ASP A CA 1
ATOM 733 C C . ASP A 1 97 ? 11.329 -14.668 -16.417 1.00 83.94 97 ASP A C 1
ATOM 735 O O . ASP A 1 97 ? 12.291 -15.367 -16.080 1.00 83.94 97 ASP A O 1
ATOM 739 N N . SER A 1 98 ? 10.493 -15.055 -17.383 1.00 82.00 98 SER A N 1
ATOM 740 C CA . SER A 1 98 ? 10.662 -16.296 -18.146 1.00 82.00 98 SER A CA 1
ATOM 741 C C . SER A 1 98 ? 11.909 -16.325 -19.033 1.00 82.00 98 SER A C 1
ATOM 743 O O . SER A 1 98 ? 12.386 -17.413 -19.354 1.00 82.00 98 SER A O 1
ATOM 745 N N . ASP A 1 99 ? 12.429 -15.157 -19.414 1.00 84.44 99 ASP A N 1
ATOM 746 C CA . ASP A 1 99 ? 13.623 -15.010 -20.248 1.00 84.44 99 ASP A CA 1
ATOM 747 C C . ASP A 1 99 ? 14.910 -14.955 -19.400 1.00 84.44 99 ASP A C 1
ATOM 749 O O . ASP A 1 99 ? 16.022 -14.922 -19.932 1.00 84.44 99 ASP A O 1
ATOM 753 N N . GLY A 1 100 ? 14.775 -15.010 -18.070 1.00 86.19 100 GLY A N 1
ATOM 754 C CA . GLY A 1 100 ? 15.880 -14.988 -17.117 1.00 86.19 100 GLY A CA 1
ATOM 755 C C . GLY A 1 100 ? 16.379 -13.582 -16.787 1.00 86.19 100 GLY A C 1
ATOM 756 O O . GLY A 1 100 ? 17.439 -13.448 -16.169 1.00 86.19 100 GLY A O 1
ATOM 757 N N . ILE A 1 101 ? 15.647 -12.537 -17.178 1.00 87.81 101 ILE A N 1
ATOM 758 C CA . ILE A 1 101 ? 15.985 -11.150 -16.864 1.00 87.81 101 ILE A CA 1
ATOM 759 C C . ILE A 1 101 ? 15.583 -10.864 -15.419 1.00 87.81 101 ILE A C 1
ATOM 761 O O . ILE A 1 101 ? 14.488 -11.207 -14.977 1.00 87.81 101 ILE A O 1
ATOM 765 N N . VAL A 1 102 ? 16.497 -10.247 -14.670 1.00 91.25 102 VAL A N 1
ATOM 766 C CA . VAL A 1 102 ? 16.305 -9.901 -13.260 1.00 91.25 102 VAL A CA 1
ATOM 767 C C . VAL A 1 102 ? 15.929 -8.431 -13.142 1.00 91.25 102 VAL A C 1
ATOM 769 O O . VAL A 1 102 ? 16.671 -7.569 -13.608 1.00 91.25 102 VAL A O 1
ATOM 772 N N . TYR A 1 103 ? 14.825 -8.161 -12.456 1.00 91.50 103 TYR A N 1
ATOM 773 C CA . TYR A 1 103 ? 14.311 -6.825 -12.197 1.00 91.50 103 TYR A CA 1
ATOM 774 C C . TYR A 1 103 ? 14.206 -6.575 -10.688 1.00 91.50 103 TYR A C 1
ATOM 776 O O . TYR A 1 103 ? 13.625 -7.406 -9.980 1.00 91.50 103 TYR A O 1
ATOM 784 N N . PRO A 1 104 ? 14.723 -5.455 -10.166 1.00 93.25 104 PRO A N 1
ATOM 785 C CA . PRO A 1 104 ? 14.337 -4.945 -8.856 1.00 93.25 104 PRO A CA 1
ATOM 786 C C . PRO A 1 104 ? 12.819 -4.728 -8.766 1.00 93.25 104 PRO A C 1
ATOM 788 O O . PRO A 1 104 ? 12.187 -4.315 -9.737 1.00 93.25 104 PRO A O 1
ATOM 791 N N . VAL A 1 105 ? 12.224 -5.051 -7.617 1.00 91.81 105 VAL A N 1
ATOM 792 C CA . VAL A 1 105 ? 10.789 -4.881 -7.344 1.00 91.81 105 VAL A CA 1
ATOM 793 C C . VAL A 1 105 ? 10.603 -3.759 -6.339 1.00 91.81 105 VAL A C 1
ATOM 795 O O . VAL A 1 105 ? 11.193 -3.795 -5.258 1.00 91.81 105 VAL A O 1
ATOM 798 N N . HIS A 1 106 ? 9.720 -2.821 -6.664 1.00 90.81 106 HIS A N 1
ATOM 799 C CA . HIS A 1 106 ? 9.470 -1.637 -5.854 1.00 90.81 106 HIS A CA 1
ATOM 800 C C . HIS A 1 106 ? 7.984 -1.462 -5.567 1.00 90.81 106 HIS A C 1
ATOM 802 O O . HIS A 1 106 ? 7.133 -1.794 -6.394 1.00 90.81 106 HIS A O 1
ATOM 808 N N . LEU A 1 107 ? 7.675 -0.877 -4.412 1.00 90.12 107 LEU A N 1
ATOM 809 C CA . LEU A 1 107 ? 6.392 -0.230 -4.161 1.00 90.12 107 LEU A CA 1
ATOM 810 C C . LEU A 1 107 ? 6.605 1.279 -4.195 1.00 90.12 107 LEU A C 1
ATOM 812 O O . LEU A 1 107 ? 7.373 1.801 -3.378 1.00 90.12 107 LEU A O 1
ATOM 816 N N . THR A 1 108 ? 5.910 1.978 -5.093 1.00 88.62 108 THR A N 1
ATOM 817 C CA . THR A 1 108 ? 6.010 3.439 -5.166 1.00 88.62 108 THR A CA 1
ATOM 818 C C . THR A 1 108 ? 4.665 4.141 -5.273 1.00 88.62 108 THR A C 1
ATOM 820 O O . THR A 1 108 ? 3.680 3.601 -5.785 1.00 88.62 108 THR A O 1
ATOM 823 N N . GLY A 1 109 ? 4.623 5.351 -4.717 1.00 88.94 109 GLY A N 1
ATOM 824 C CA . GLY A 1 109 ? 3.496 6.264 -4.822 1.00 88.94 109 GLY A CA 1
ATOM 825 C C . GLY A 1 109 ? 3.465 6.969 -6.177 1.00 88.94 109 GLY A C 1
ATOM 826 O O . GLY A 1 109 ? 4.500 7.349 -6.724 1.00 88.94 109 GLY A O 1
ATOM 827 N N . LEU A 1 110 ? 2.259 7.205 -6.688 1.00 88.38 110 LEU A N 1
ATOM 828 C CA . LEU A 1 110 ? 2.035 7.912 -7.946 1.00 88.38 110 LEU A CA 1
ATOM 829 C C . LEU A 1 110 ? 1.389 9.276 -7.726 1.00 88.38 110 LEU A C 1
ATOM 831 O O . LEU A 1 110 ? 0.451 9.408 -6.938 1.00 88.38 110 LEU A O 1
ATOM 835 N N . ILE A 1 111 ? 1.851 10.273 -8.476 1.00 89.12 111 ILE A N 1
ATOM 836 C CA . ILE A 1 111 ? 1.247 11.605 -8.572 1.00 89.12 111 ILE A CA 1
ATOM 837 C C . ILE A 1 111 ? 0.605 11.794 -9.955 1.00 89.12 111 ILE A C 1
ATOM 839 O O . ILE A 1 111 ? 1.019 11.143 -10.917 1.00 89.12 111 ILE A O 1
ATOM 843 N N . PRO A 1 112 ? -0.397 12.677 -10.096 1.00 86.75 112 PRO A N 1
ATOM 844 C CA . PRO A 1 112 ? -0.944 12.996 -11.404 1.00 86.75 112 PRO A CA 1
ATOM 845 C C . PRO A 1 112 ? 0.092 13.727 -12.268 1.00 86.75 112 PRO A C 1
ATOM 847 O O . PRO A 1 112 ? 0.812 14.606 -11.792 1.00 86.75 112 PRO A O 1
ATOM 850 N N . SER A 1 113 ? 0.111 13.383 -13.552 1.00 83.00 113 SER A N 1
ATOM 851 C CA . SER A 1 113 ? 0.941 13.979 -14.600 1.00 83.00 113 SER A CA 1
ATOM 852 C C . SER A 1 113 ? 0.074 14.574 -15.716 1.00 83.00 113 SER A C 1
ATOM 854 O O . SER A 1 113 ? -1.162 14.572 -15.673 1.00 83.00 113 SER A O 1
ATOM 856 N N . THR A 1 114 ? 0.719 15.138 -16.734 1.00 79.38 114 THR A N 1
ATOM 857 C CA . THR A 1 114 ? 0.035 15.814 -17.841 1.00 79.38 114 THR A CA 1
ATOM 858 C C . THR A 1 114 ? -0.745 14.814 -18.697 1.00 79.38 114 THR A C 1
ATOM 860 O O . THR A 1 114 ? -0.281 13.715 -18.988 1.00 79.38 114 THR A O 1
ATOM 863 N N . GLY A 1 115 ? -1.947 15.200 -19.137 1.00 72.56 115 GLY A N 1
ATOM 864 C CA . GLY A 1 115 ? -2.757 14.381 -20.046 1.00 72.56 115 GLY A CA 1
ATOM 865 C C . GLY A 1 115 ? -3.461 13.191 -19.386 1.00 72.56 115 GLY A C 1
ATOM 866 O O . GLY A 1 115 ? -3.810 12.248 -20.086 1.00 72.56 115 GLY A O 1
ATOM 867 N N . GLY A 1 116 ? -3.670 13.227 -18.065 1.00 68.50 116 GLY A N 1
ATOM 868 C CA . GLY A 1 116 ? -4.350 12.151 -17.329 1.00 68.50 116 GLY A CA 1
ATOM 869 C C . GLY A 1 116 ? -3.459 10.944 -17.030 1.00 68.50 116 GLY A C 1
ATOM 870 O O . GLY A 1 116 ? -3.971 9.886 -16.680 1.00 68.50 116 GLY A O 1
ATOM 871 N N . LYS A 1 117 ? -2.141 11.102 -17.182 1.00 79.50 117 LYS A N 1
ATOM 872 C CA . LYS A 1 117 ? -1.134 10.101 -16.829 1.00 79.50 117 LYS A CA 1
ATOM 873 C C . LYS A 1 117 ? -0.743 10.197 -15.356 1.00 79.50 117 LYS A C 1
ATOM 875 O O . LYS A 1 117 ? -1.133 11.136 -14.659 1.00 79.50 117 LYS A O 1
ATOM 880 N N . PHE A 1 118 ? 0.073 9.252 -14.910 1.00 82.88 118 PHE A N 1
ATOM 881 C CA . PHE A 1 118 ? 0.661 9.233 -13.578 1.00 82.88 118 PHE A CA 1
ATOM 882 C C . PHE A 1 118 ? 2.178 9.176 -13.688 1.00 82.88 118 PHE A C 1
ATOM 884 O O . PHE A 1 118 ? 2.690 8.441 -14.524 1.00 82.88 118 PHE A O 1
ATOM 891 N N . SER A 1 119 ? 2.873 9.897 -12.815 1.00 83.88 119 SER A N 1
ATOM 892 C CA . SER A 1 119 ? 4.326 9.789 -12.672 1.00 83.88 119 SER A CA 1
ATOM 893 C C . SER A 1 119 ? 4.650 9.249 -11.284 1.00 83.88 119 SER A C 1
ATOM 895 O O . SER A 1 119 ? 3.983 9.585 -10.300 1.00 83.88 119 SER A O 1
ATOM 897 N N . TYR A 1 120 ? 5.674 8.408 -11.196 1.00 82.00 120 TYR A N 1
ATOM 898 C CA . TYR A 1 120 ? 6.226 7.980 -9.917 1.00 82.00 120 TYR A CA 1
ATOM 899 C C . TYR A 1 120 ? 7.125 9.074 -9.341 1.00 82.00 120 TYR A C 1
ATOM 901 O O . TYR A 1 120 ? 7.691 9.891 -10.070 1.00 82.00 120 TYR A O 1
ATOM 909 N N . VAL A 1 121 ? 7.252 9.096 -8.017 1.00 76.00 121 VAL A N 1
ATOM 910 C CA . VAL A 1 121 ? 8.156 10.021 -7.330 1.00 76.00 121 VAL A CA 1
ATOM 911 C C . VAL A 1 121 ? 9.189 9.213 -6.571 1.00 76.00 121 VAL A C 1
ATOM 913 O O . VAL A 1 121 ? 8.880 8.579 -5.563 1.00 76.00 121 VAL A O 1
ATOM 916 N N . THR A 1 122 ? 10.432 9.270 -7.037 1.00 69.06 122 THR A N 1
ATOM 917 C CA . THR A 1 122 ? 11.571 8.800 -6.255 1.00 69.06 122 THR A CA 1
ATOM 918 C C . THR A 1 122 ? 11.921 9.887 -5.241 1.00 69.06 122 THR A C 1
ATOM 920 O O . THR A 1 122 ? 12.117 11.059 -5.571 1.00 69.06 122 THR A O 1
ATOM 923 N N . THR A 1 123 ? 11.918 9.528 -3.962 1.00 66.50 123 THR A N 1
ATOM 924 C CA . THR A 1 123 ? 12.232 10.443 -2.859 1.00 66.50 123 THR A CA 1
ATOM 925 C C . THR A 1 123 ? 13.571 10.050 -2.258 1.00 66.50 123 THR A C 1
ATOM 927 O O . THR A 1 123 ? 13.827 8.879 -1.999 1.00 66.50 123 THR A O 1
ATOM 930 N N . ALA A 1 124 ? 14.425 11.041 -1.994 1.00 60.06 124 ALA A N 1
ATOM 931 C CA . ALA A 1 124 ? 15.701 10.821 -1.315 1.00 60.06 124 ALA A CA 1
ATOM 932 C C . ALA A 1 124 ? 15.532 10.399 0.160 1.00 60.06 124 ALA A C 1
ATOM 934 O O . ALA A 1 124 ? 16.494 9.955 0.779 1.00 60.06 124 ALA A O 1
ATOM 935 N N . ASN A 1 125 ? 14.326 10.549 0.727 1.00 65.56 125 ASN A N 1
ATOM 936 C CA . ASN A 1 125 ? 14.008 10.241 2.121 1.00 65.56 125 ASN A CA 1
ATOM 937 C C . ASN A 1 125 ? 12.770 9.330 2.206 1.00 65.56 125 ASN A C 1
ATOM 939 O O . ASN A 1 125 ? 11.693 9.782 2.628 1.00 65.56 125 ASN A O 1
ATOM 943 N N . PRO A 1 126 ? 12.900 8.052 1.814 1.00 63.97 126 PRO A N 1
ATOM 944 C CA . PRO A 1 126 ? 11.768 7.136 1.766 1.00 63.97 126 PRO A CA 1
ATOM 945 C C . PRO A 1 126 ? 11.151 6.878 3.147 1.00 63.97 126 PRO A C 1
ATOM 947 O O . PRO A 1 126 ? 9.943 6.737 3.287 1.00 63.97 126 PRO A O 1
ATOM 950 N N . GLU A 1 127 ? 11.956 6.939 4.209 1.00 65.62 127 GLU A N 1
ATOM 951 C CA . GLU A 1 127 ? 11.518 6.672 5.586 1.00 65.62 127 GLU A CA 1
ATOM 952 C C . GLU A 1 127 ? 10.621 7.755 6.206 1.00 65.62 127 GLU A C 1
ATOM 954 O O . GLU A 1 127 ? 9.971 7.503 7.224 1.00 65.62 127 GLU A O 1
ATOM 959 N N . THR A 1 128 ? 10.578 8.957 5.622 1.00 70.06 128 THR A N 1
ATOM 960 C CA . THR A 1 128 ? 9.798 10.096 6.142 1.00 70.06 128 THR A CA 1
ATOM 961 C C . THR A 1 128 ? 8.699 10.563 5.193 1.00 70.06 128 THR A C 1
ATOM 963 O O . THR A 1 128 ? 7.850 11.358 5.592 1.00 70.06 128 THR A O 1
ATOM 966 N N . SER A 1 129 ? 8.673 10.042 3.966 1.00 78.88 129 SER A N 1
ATOM 967 C CA . SER A 1 129 ? 7.721 10.429 2.926 1.00 78.88 129 SER A CA 1
ATOM 968 C C . SER A 1 129 ? 6.620 9.376 2.801 1.00 78.88 129 SER A C 1
ATOM 970 O O . SER A 1 129 ? 6.700 8.464 1.977 1.00 78.88 129 SER A O 1
ATOM 972 N N . ALA A 1 130 ? 5.589 9.475 3.641 1.00 90.00 130 ALA A N 1
ATOM 973 C CA . ALA A 1 130 ? 4.392 8.661 3.451 1.00 90.00 130 ALA A CA 1
ATOM 974 C C . ALA A 1 130 ? 3.762 9.009 2.093 1.00 90.00 130 ALA A C 1
ATOM 976 O O . ALA A 1 130 ? 3.651 10.188 1.769 1.00 90.00 130 ALA A O 1
ATOM 977 N N . CYS A 1 131 ? 3.358 8.014 1.301 1.00 91.38 131 CYS A N 1
ATOM 978 C CA . CYS A 1 131 ? 2.548 8.246 0.106 1.00 91.38 131 CYS A CA 1
ATOM 979 C C . CYS A 1 131 ? 1.056 8.239 0.435 1.00 91.38 131 CYS A C 1
ATOM 981 O O . CYS A 1 131 ? 0.312 9.088 -0.048 1.00 91.38 131 CYS A O 1
ATOM 983 N N . MET A 1 132 ? 0.631 7.334 1.318 1.00 93.94 132 MET A N 1
ATOM 984 C CA . MET A 1 132 ? -0.751 7.219 1.771 1.00 93.94 132 MET A CA 1
ATOM 985 C C . MET A 1 132 ? -0.801 7.066 3.289 1.00 93.94 132 MET A C 1
ATOM 987 O O . MET A 1 132 ? 0.051 6.402 3.881 1.00 93.94 132 MET A O 1
ATOM 991 N N . ALA A 1 133 ? -1.834 7.626 3.912 1.00 95.50 133 ALA A N 1
ATOM 992 C CA . ALA A 1 133 ? -2.156 7.398 5.318 1.00 95.50 133 ALA A CA 1
ATOM 993 C C . ALA A 1 133 ? -3.659 7.168 5.500 1.00 95.50 133 ALA A C 1
ATOM 995 O O . ALA A 1 133 ? -4.460 7.636 4.694 1.00 95.50 133 ALA A O 1
ATOM 996 N N . GLY A 1 134 ? -4.043 6.448 6.548 1.00 96.06 134 GLY A N 1
ATOM 997 C CA . GLY A 1 134 ? -5.437 6.133 6.834 1.00 96.06 134 GLY A CA 1
ATOM 998 C C . GLY A 1 134 ? -5.688 5.898 8.318 1.00 96.06 134 GLY A C 1
ATOM 999 O O . GLY A 1 134 ? -4.787 5.527 9.071 1.00 96.06 134 GLY A O 1
ATOM 1000 N N . ILE A 1 135 ? -6.933 6.117 8.737 1.00 94.88 135 ILE A N 1
ATOM 1001 C CA . ILE A 1 135 ? -7.406 5.870 10.103 1.00 94.88 135 ILE A CA 1
ATOM 1002 C C . ILE A 1 135 ? -8.579 4.898 10.025 1.00 94.88 135 ILE A C 1
ATOM 1004 O O . ILE A 1 135 ? -9.457 5.044 9.174 1.00 94.88 135 ILE A O 1
ATOM 1008 N N . LEU A 1 136 ? -8.595 3.907 10.916 1.00 95.25 136 LEU A N 1
ATOM 1009 C CA . LEU A 1 136 ? -9.716 2.986 11.045 1.00 95.25 136 LEU A CA 1
ATOM 1010 C C . LEU A 1 136 ? -10.963 3.712 11.571 1.00 95.25 136 LEU A C 1
ATOM 1012 O O . LEU A 1 136 ? -10.973 4.241 12.681 1.00 95.25 136 LEU A O 1
ATOM 1016 N N . ASN A 1 137 ? -12.033 3.680 10.785 1.00 91.94 137 ASN A N 1
ATOM 1017 C CA . ASN A 1 137 ? -13.359 4.162 11.138 1.00 91.94 137 ASN A CA 1
ATOM 1018 C C . ASN A 1 137 ? -14.370 3.017 10.986 1.00 91.94 137 ASN A C 1
ATOM 1020 O O . ASN A 1 137 ? -14.727 2.620 9.876 1.00 91.94 137 ASN A O 1
ATOM 1024 N N . GLY A 1 138 ? -14.805 2.452 12.115 1.00 89.88 138 GLY A N 1
ATOM 1025 C CA . GLY A 1 138 ? -15.620 1.238 12.122 1.00 89.88 138 GLY A CA 1
ATOM 1026 C C . GLY A 1 138 ? -14.825 0.037 11.610 1.00 89.88 138 GLY A C 1
ATOM 1027 O O . GLY A 1 138 ? -13.878 -0.405 12.257 1.00 89.88 138 GLY A O 1
ATOM 1028 N N . ASP A 1 139 ? -15.221 -0.493 10.457 1.00 93.25 139 ASP A N 1
ATOM 1029 C CA . ASP A 1 139 ? -14.575 -1.602 9.755 1.00 93.25 139 ASP A CA 1
ATOM 1030 C C . ASP A 1 139 ? -13.731 -1.142 8.557 1.00 93.25 139 ASP A C 1
ATOM 1032 O O . ASP A 1 139 ? -13.239 -1.984 7.808 1.00 93.25 139 ASP A O 1
ATOM 1036 N N . LYS A 1 140 ? -13.550 0.170 8.357 1.00 96.44 140 LYS A N 1
ATOM 1037 C CA . LYS A 1 140 ? -12.916 0.719 7.154 1.00 96.44 140 LYS A CA 1
ATOM 1038 C C . LYS A 1 140 ? -11.682 1.552 7.428 1.00 96.44 140 LYS A C 1
ATOM 1040 O O . LYS A 1 140 ? -11.645 2.319 8.381 1.00 96.44 140 LYS A O 1
ATOM 1045 N N . VAL A 1 141 ? -10.715 1.469 6.525 1.00 97.06 141 VAL A N 1
ATOM 1046 C CA . VAL A 1 141 ? -9.621 2.434 6.401 1.00 97.06 141 VAL A CA 1
ATOM 1047 C C . VAL A 1 141 ? -9.750 3.094 5.036 1.00 97.06 141 VAL A C 1
ATOM 1049 O O . VAL A 1 141 ? -9.610 2.435 4.006 1.00 97.06 141 VAL A O 1
ATOM 1052 N N . GLU A 1 142 ? -10.039 4.390 5.036 1.00 95.44 142 GLU A N 1
ATOM 1053 C CA . GLU A 1 142 ? -10.000 5.221 3.834 1.00 95.44 142 GLU A CA 1
ATOM 1054 C C . GLU A 1 142 ? -8.599 5.815 3.714 1.00 95.44 142 GLU A C 1
ATOM 1056 O O . GLU A 1 142 ? -8.114 6.479 4.633 1.00 95.44 142 GLU A O 1
ATOM 1061 N N . TRP A 1 143 ? -7.927 5.531 2.603 1.00 94.69 143 TRP A N 1
ATOM 1062 C CA . TRP A 1 143 ? -6.567 5.992 2.382 1.00 94.69 143 TRP A CA 1
ATOM 1063 C C . TRP A 1 143 ? -6.558 7.357 1.714 1.00 94.69 143 TRP A C 1
ATOM 1065 O O . TRP A 1 143 ? -7.171 7.564 0.666 1.00 94.69 143 TRP A O 1
ATOM 1075 N N . VAL A 1 144 ? -5.791 8.268 2.299 1.00 93.38 144 VAL A N 1
ATOM 1076 C CA . VAL A 1 144 ? -5.623 9.637 1.830 1.00 93.38 144 VAL A CA 1
ATOM 1077 C C . VAL A 1 144 ? -4.196 9.839 1.344 1.00 93.38 144 VAL A C 1
ATOM 1079 O O . VAL A 1 144 ? -3.228 9.540 2.053 1.00 93.38 144 VAL A O 1
ATOM 1082 N N . GLY A 1 145 ? -4.086 10.379 0.134 1.00 92.25 145 GLY A N 1
ATOM 1083 C CA . GLY A 1 145 ? -2.835 10.813 -0.465 1.00 92.25 145 GLY A CA 1
ATOM 1084 C C . GLY A 1 145 ? -2.117 11.876 0.350 1.00 92.25 145 GLY A C 1
ATOM 1085 O O . GLY A 1 145 ? -2.730 12.836 0.815 1.00 92.25 145 GLY A O 1
ATOM 1086 N N . GLN A 1 146 ? -0.811 11.713 0.515 1.00 91.50 146 GLN A N 1
ATOM 1087 C CA . GLN A 1 146 ? 0.031 12.672 1.221 1.00 91.50 146 GLN A CA 1
ATOM 1088 C C . GLN A 1 146 ? 0.709 13.635 0.241 1.00 91.50 146 GLN A C 1
ATOM 1090 O O . GLN A 1 146 ? 0.890 13.332 -0.941 1.00 91.50 146 GLN A O 1
ATOM 1095 N N . GLU A 1 147 ? 1.062 14.824 0.724 1.00 90.56 147 GLU A N 1
ATOM 1096 C CA . GLU A 1 147 ? 1.783 15.814 -0.073 1.00 90.56 147 GLU A CA 1
ATOM 1097 C C . GLU A 1 147 ? 3.264 15.436 -0.200 1.00 90.56 147 GLU A C 1
ATOM 1099 O O . GLU A 1 147 ? 3.911 15.049 0.773 1.00 90.56 147 GLU A O 1
ATOM 1104 N N . VAL A 1 148 ? 3.817 15.611 -1.395 1.00 87.62 148 VAL A N 1
ATOM 1105 C CA . VAL A 1 148 ? 5.241 15.483 -1.687 1.00 87.62 148 VAL A CA 1
ATOM 1106 C C . VAL A 1 148 ? 5.756 16.748 -2.356 1.00 87.62 148 VAL A C 1
ATOM 1108 O O . VAL A 1 148 ? 5.090 17.357 -3.194 1.00 87.62 148 VAL A O 1
ATOM 1111 N N . SER A 1 149 ? 6.961 17.159 -1.969 1.00 85.88 149 SER A N 1
ATOM 1112 C CA . SER A 1 149 ? 7.678 18.257 -2.616 1.00 85.88 149 SER A CA 1
ATOM 1113 C C . SER A 1 149 ? 8.592 17.702 -3.702 1.00 85.88 149 SER A C 1
ATOM 1115 O O . SER A 1 149 ? 9.468 16.886 -3.428 1.00 85.88 149 SER A O 1
ATOM 1117 N N . LEU A 1 150 ? 8.378 18.159 -4.929 1.00 82.56 150 LEU A N 1
ATOM 1118 C CA . LEU A 1 150 ? 9.153 17.808 -6.110 1.00 82.56 150 LEU A CA 1
ATOM 1119 C C . LEU A 1 150 ? 10.350 18.749 -6.276 1.00 82.56 150 LEU A C 1
ATOM 1121 O O . LEU A 1 150 ? 10.426 19.830 -5.676 1.00 82.56 150 LEU A O 1
ATOM 1125 N N . SER A 1 151 ? 11.272 18.359 -7.153 1.00 76.69 151 SER A N 1
ATOM 1126 C CA . SER A 1 151 ? 12.376 19.211 -7.594 1.00 76.69 151 SER A CA 1
ATOM 1127 C C . SER A 1 151 ? 11.864 20.582 -8.047 1.00 76.69 151 SER A C 1
ATOM 1129 O O . SER A 1 151 ? 10.913 20.686 -8.818 1.00 76.69 151 SER A O 1
ATOM 1131 N N . GLY A 1 152 ? 12.487 21.650 -7.544 1.00 78.75 152 GLY A N 1
ATOM 1132 C CA . GLY A 1 152 ? 12.046 23.027 -7.803 1.00 78.75 152 GLY A CA 1
ATOM 1133 C C . GLY A 1 152 ? 10.974 23.554 -6.841 1.00 78.75 152 GLY A C 1
ATOM 1134 O O . GLY A 1 152 ? 10.553 24.697 -6.989 1.00 78.75 152 GLY A O 1
ATOM 1135 N N . GLY A 1 153 ? 10.563 22.770 -5.837 1.00 80.31 153 GLY A N 1
ATOM 1136 C CA . GLY A 1 153 ? 9.658 23.210 -4.769 1.00 80.31 153 GLY A CA 1
ATOM 1137 C C . GLY A 1 153 ? 8.168 23.105 -5.107 1.00 80.31 153 GLY A C 1
ATOM 1138 O O . GLY A 1 153 ? 7.332 23.483 -4.285 1.00 80.31 153 GLY A O 1
ATOM 1139 N N . THR A 1 154 ? 7.822 22.583 -6.287 1.00 86.62 154 THR A N 1
ATOM 1140 C CA . THR A 1 154 ? 6.433 22.273 -6.645 1.00 86.62 154 THR A CA 1
ATOM 1141 C C . THR A 1 154 ? 5.898 21.178 -5.730 1.00 86.62 154 THR A C 1
ATOM 1143 O O . THR A 1 154 ? 6.564 20.173 -5.500 1.00 86.62 154 THR A O 1
ATOM 1146 N N . LYS A 1 155 ? 4.683 21.358 -5.219 1.00 88.38 155 LYS A N 1
ATOM 1147 C CA . LYS A 1 155 ? 3.996 20.370 -4.385 1.00 88.38 155 LYS A CA 1
ATOM 1148 C C . LYS A 1 155 ? 3.016 19.561 -5.225 1.00 88.38 155 LYS A C 1
ATOM 1150 O O . LYS A 1 155 ? 2.314 20.124 -6.062 1.00 88.38 155 LYS A O 1
ATOM 1155 N N . ALA A 1 156 ? 2.964 18.263 -4.975 1.00 88.69 156 ALA A N 1
ATOM 1156 C CA . ALA A 1 156 ? 1.987 17.346 -5.542 1.00 88.69 156 ALA A CA 1
ATOM 1157 C C . ALA A 1 156 ? 1.391 16.484 -4.428 1.00 88.69 156 ALA A C 1
ATOM 1159 O O . ALA A 1 156 ? 1.973 16.359 -3.354 1.00 88.69 156 ALA A O 1
ATOM 1160 N N . THR A 1 157 ? 0.238 15.876 -4.681 1.00 91.12 157 THR A N 1
ATOM 1161 C CA . THR A 1 157 ? -0.377 14.916 -3.761 1.00 91.12 157 THR A CA 1
ATOM 1162 C C . THR A 1 157 ? -0.369 13.553 -4.424 1.00 91.12 157 THR A C 1
ATOM 1164 O O . THR A 1 157 ? -0.781 13.429 -5.580 1.00 91.12 157 THR A O 1
ATOM 1167 N N . TYR A 1 158 ? 0.101 12.539 -3.702 1.00 90.94 158 TYR A N 1
ATOM 1168 C CA . TYR A 1 158 ? -0.022 11.162 -4.160 1.00 90.94 158 TYR A CA 1
ATOM 1169 C C . TYR A 1 158 ? -1.495 10.802 -4.345 1.00 90.94 158 TYR A C 1
ATOM 1171 O O . TYR A 1 158 ? -2.342 11.180 -3.546 1.00 90.94 158 TYR A O 1
ATOM 1179 N N . LEU A 1 159 ? -1.818 10.069 -5.402 1.00 89.31 159 LEU A N 1
ATOM 1180 C CA . LEU A 1 159 ? -3.176 9.586 -5.657 1.00 89.31 159 LEU A CA 1
ATOM 1181 C C . LEU A 1 159 ? -3.362 8.121 -5.261 1.00 89.31 159 LEU A C 1
ATOM 1183 O O . LEU A 1 159 ? -4.492 7.655 -5.136 1.00 89.31 159 LEU A O 1
ATOM 1187 N N . GLY A 1 160 ? -2.264 7.404 -5.057 1.00 89.12 160 GLY A N 1
ATOM 1188 C CA . GLY A 1 160 ? -2.235 5.996 -4.704 1.00 89.12 160 GLY A CA 1
ATOM 1189 C C . GLY A 1 160 ? -0.814 5.462 -4.810 1.00 89.12 160 GLY A C 1
ATOM 1190 O O . GLY A 1 160 ? 0.150 6.227 -4.891 1.00 89.12 160 GLY A O 1
ATOM 1191 N N . PHE A 1 161 ? -0.698 4.144 -4.837 1.00 88.88 161 PHE A N 1
ATOM 1192 C CA . PHE A 1 161 ? 0.565 3.429 -4.966 1.00 88.88 161 PHE A CA 1
ATOM 1193 C C . PHE A 1 161 ? 0.326 2.085 -5.652 1.00 88.88 161 PHE A C 1
ATOM 1195 O O . PHE A 1 161 ? -0.802 1.582 -5.672 1.00 88.88 161 PHE A O 1
ATOM 1202 N N . CYS A 1 162 ? 1.387 1.509 -6.201 1.00 87.25 162 CYS A N 1
ATOM 1203 C CA . CYS A 1 162 ? 1.371 0.172 -6.780 1.00 87.25 162 CYS A CA 1
ATOM 1204 C C . CYS A 1 162 ? 2.777 -0.435 -6.815 1.00 87.25 162 CYS A C 1
ATOM 1206 O O . CYS A 1 162 ? 3.771 0.204 -6.454 1.00 87.25 162 CYS A O 1
ATOM 1208 N N . TYR A 1 163 ? 2.819 -1.707 -7.205 1.00 88.31 163 TYR A N 1
ATOM 1209 C CA . TYR A 1 163 ? 4.042 -2.435 -7.497 1.00 88.31 163 TYR A CA 1
ATOM 1210 C C . TYR A 1 163 ? 4.570 -2.083 -8.880 1.00 88.31 163 TYR A C 1
ATOM 1212 O O . TYR A 1 163 ? 3.793 -2.009 -9.829 1.00 88.31 163 TYR A O 1
ATOM 1220 N N . PHE A 1 164 ? 5.889 -1.991 -8.990 1.00 87.50 164 PHE A N 1
ATOM 1221 C CA . PHE A 1 164 ? 6.594 -1.874 -10.257 1.00 87.50 164 PHE A CA 1
ATOM 1222 C C . PHE A 1 164 ? 7.828 -2.767 -10.256 1.00 87.50 164 PHE A C 1
ATOM 1224 O O . PHE A 1 164 ? 8.331 -3.163 -9.199 1.00 87.50 164 PHE A O 1
ATOM 1231 N N . ILE A 1 165 ? 8.338 -3.035 -11.453 1.00 89.00 165 ILE A N 1
ATOM 1232 C CA . ILE A 1 165 ? 9.677 -3.584 -11.636 1.00 89.00 165 ILE A CA 1
ATOM 1233 C C . ILE A 1 165 ? 10.554 -2.579 -12.382 1.00 89.00 165 ILE A C 1
ATOM 1235 O O . ILE A 1 165 ? 10.067 -1.884 -13.271 1.00 89.00 165 ILE A O 1
ATOM 1239 N N . GLU A 1 166 ? 11.828 -2.482 -12.027 1.00 89.25 166 GLU A N 1
ATOM 1240 C CA . GLU A 1 166 ? 12.765 -1.539 -12.647 1.00 89.25 166 GLU A CA 1
ATOM 1241 C C . GLU A 1 166 ? 13.598 -2.246 -13.723 1.00 89.25 166 GLU A C 1
ATOM 1243 O O . GLU A 1 166 ? 14.190 -3.300 -13.484 1.00 89.25 166 GLU A O 1
ATOM 1248 N N . ASN A 1 167 ? 13.634 -1.696 -14.937 1.00 87.81 167 ASN A N 1
ATOM 1249 C CA . ASN A 1 167 ? 14.483 -2.207 -16.008 1.00 87.81 167 ASN A CA 1
ATOM 1250 C C . ASN A 1 167 ? 15.948 -1.754 -15.831 1.00 87.81 167 ASN A C 1
ATOM 1252 O O . ASN A 1 167 ? 16.265 -0.882 -15.029 1.00 87.81 167 ASN A O 1
ATOM 1256 N N . ALA A 1 168 ? 16.864 -2.311 -16.626 1.00 86.81 168 ALA A N 1
ATOM 1257 C CA . ALA A 1 168 ? 18.292 -1.980 -16.532 1.00 86.81 168 ALA A CA 1
ATOM 1258 C C . ALA A 1 168 ? 18.636 -0.506 -16.856 1.00 86.81 168 ALA A C 1
ATOM 1260 O O . ALA A 1 168 ? 19.740 -0.058 -16.552 1.00 86.81 168 ALA A O 1
ATOM 1261 N N . GLU A 1 169 ? 17.720 0.233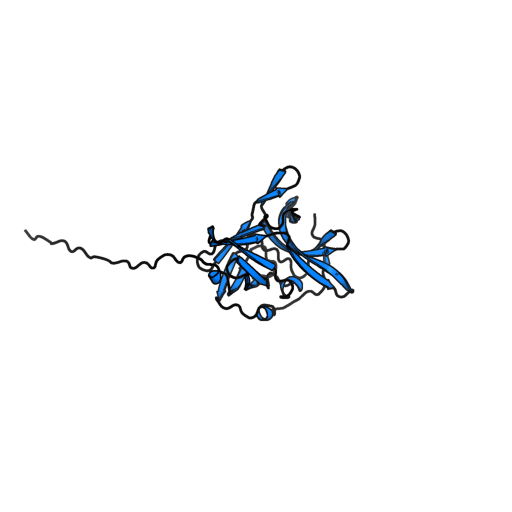 -17.485 1.00 86.81 169 GLU A N 1
ATOM 1262 C CA . GLU A 1 169 ? 17.862 1.656 -17.818 1.00 86.81 169 GLU A CA 1
ATOM 1263 C C . GLU A 1 169 ? 17.308 2.577 -16.710 1.00 86.81 169 GLU A C 1
ATOM 1265 O O . GLU A 1 169 ? 17.398 3.797 -16.831 1.00 86.81 169 GLU A O 1
ATOM 1270 N N . GLY A 1 170 ? 16.755 2.010 -15.630 1.00 82.12 170 GLY A N 1
ATOM 1271 C CA . GLY A 1 170 ? 16.123 2.741 -14.526 1.00 82.12 170 GLY A CA 1
ATOM 1272 C C . GLY A 1 170 ? 14.661 3.130 -14.777 1.00 82.12 170 GLY A C 1
ATOM 1273 O O . GLY A 1 170 ? 14.084 3.950 -14.063 1.00 82.12 170 GLY A O 1
ATOM 1274 N N . GLY A 1 171 ? 14.059 2.584 -15.834 1.00 82.69 171 GLY A N 1
ATOM 1275 C CA . GLY A 1 171 ? 12.656 2.776 -16.171 1.00 82.69 171 GLY A CA 1
ATOM 1276 C C . GLY A 1 171 ? 11.762 1.798 -15.418 1.00 82.69 171 GLY A C 1
ATOM 1277 O O . GLY A 1 171 ? 12.012 0.591 -15.408 1.00 82.69 171 GLY A O 1
ATOM 1278 N N . TYR A 1 172 ? 10.680 2.310 -14.840 1.00 85.19 172 TYR A N 1
ATOM 1279 C CA . TYR A 1 172 ? 9.672 1.488 -14.182 1.00 85.19 172 TYR A CA 1
ATOM 1280 C C . TYR A 1 172 ? 8.702 0.861 -15.192 1.00 85.19 172 TYR A C 1
ATOM 1282 O O . TYR A 1 172 ? 8.179 1.527 -16.091 1.00 85.19 172 TYR A O 1
ATOM 1290 N N . LEU A 1 173 ? 8.452 -0.436 -15.022 1.00 82.94 173 LEU A N 1
ATOM 1291 C CA . LEU A 1 173 ? 7.562 -1.262 -15.834 1.00 82.94 173 LEU A CA 1
ATOM 1292 C C . LEU A 1 173 ? 6.442 -1.864 -14.977 1.00 82.94 173 LEU A C 1
ATOM 1294 O O . LEU A 1 173 ? 6.612 -2.100 -13.777 1.00 82.94 173 LEU A O 1
ATOM 1298 N N . ASN A 1 174 ? 5.330 -2.189 -15.638 1.00 75.62 174 ASN A N 1
ATOM 1299 C CA . ASN A 1 174 ? 4.184 -2.884 -15.057 1.00 75.62 174 ASN A CA 1
ATOM 1300 C C . ASN A 1 174 ? 3.943 -4.268 -15.662 1.00 75.62 174 ASN A C 1
ATOM 1302 O O . ASN A 1 174 ? 4.478 -4.640 -16.710 1.00 75.62 174 ASN A O 1
ATOM 1306 N N . PHE A 1 175 ? 3.050 -5.010 -15.008 1.00 73.06 175 PHE A N 1
ATOM 1307 C CA . PHE A 1 175 ? 2.524 -6.283 -15.485 1.00 73.06 175 PHE A CA 1
ATOM 1308 C C . PHE A 1 175 ? 1.221 -6.075 -16.266 1.00 73.06 175 PHE A C 1
ATOM 1310 O O . PHE A 1 175 ? 0.319 -5.386 -15.809 1.00 73.06 175 PHE A O 1
ATOM 1317 N N . ASN A 1 176 ? 1.072 -6.730 -17.418 1.00 64.62 176 ASN A N 1
ATOM 1318 C CA . ASN A 1 176 ? -0.069 -6.479 -18.311 1.00 64.62 176 ASN A CA 1
ATOM 1319 C C . ASN A 1 176 ? -1.423 -6.990 -17.810 1.00 64.62 176 ASN A C 1
ATOM 1321 O O . ASN A 1 176 ? -2.457 -6.530 -18.281 1.00 64.62 176 ASN A O 1
ATOM 1325 N N . VAL A 1 177 ? -1.443 -7.960 -16.893 1.00 61.69 177 VAL A N 1
ATOM 1326 C CA . VAL A 1 177 ? -2.706 -8.469 -16.316 1.00 61.69 177 VAL A CA 1
ATOM 1327 C C . VAL A 1 177 ? -3.205 -7.635 -15.145 1.00 61.69 177 VAL A C 1
ATOM 1329 O O . VAL A 1 177 ? -4.283 -7.911 -14.623 1.00 61.69 177 VAL A O 1
ATOM 1332 N N . ASP A 1 178 ? -2.399 -6.687 -14.666 1.00 63.94 178 ASP A N 1
ATOM 1333 C CA . ASP A 1 178 ? -2.707 -5.966 -13.445 1.00 63.94 178 ASP A CA 1
ATOM 1334 C C . ASP A 1 178 ? -1.962 -4.635 -13.405 1.00 63.94 178 ASP A C 1
ATOM 1336 O O . ASP A 1 178 ? -0.739 -4.582 -13.263 1.00 63.94 178 ASP A O 1
ATOM 1340 N N . TRP A 1 179 ? -2.739 -3.559 -13.461 1.00 71.62 179 TRP A N 1
ATOM 1341 C CA . TRP A 1 179 ? -2.338 -2.250 -12.973 1.00 71.62 179 TRP A CA 1
ATOM 1342 C C . TRP A 1 179 ? -2.926 -2.103 -11.564 1.00 71.62 179 TRP A C 1
ATOM 1344 O O . TRP A 1 179 ? -4.022 -1.555 -11.425 1.00 71.62 179 TRP A O 1
ATOM 1354 N N . PRO A 1 180 ? -2.250 -2.592 -10.497 1.00 67.12 180 PRO A N 1
ATOM 1355 C CA . PRO A 1 180 ? -2.782 -2.577 -9.131 1.00 67.12 180 PRO A CA 1
ATOM 1356 C C . PRO A 1 180 ? -2.736 -1.182 -8.507 1.00 67.12 180 PRO A C 1
ATOM 1358 O O . PRO A 1 180 ? -2.548 -1.019 -7.298 1.00 67.12 180 PRO A O 1
ATOM 1361 N N . PHE A 1 181 ? -2.869 -0.153 -9.339 1.00 79.88 181 PHE A N 1
ATOM 1362 C CA . PHE A 1 181 ? -2.967 1.215 -8.907 1.00 79.88 181 PHE A CA 1
ATOM 1363 C C . PHE A 1 181 ? -4.321 1.430 -8.249 1.00 79.88 181 PHE A C 1
ATOM 1365 O O . PHE A 1 181 ? -5.351 1.678 -8.877 1.00 79.88 181 PHE A O 1
ATOM 1372 N N . ALA A 1 182 ? -4.305 1.348 -6.930 1.00 74.00 182 ALA A N 1
ATOM 1373 C CA . ALA A 1 182 ? -5.467 1.652 -6.136 1.00 74.00 182 ALA A CA 1
ATOM 1374 C C . ALA A 1 182 ? -5.462 3.161 -5.864 1.00 74.00 182 ALA A C 1
ATOM 1376 O O . ALA A 1 182 ? -4.777 3.641 -4.960 1.00 74.00 182 ALA A O 1
ATOM 1377 N N . GLN A 1 183 ? -6.201 3.915 -6.678 1.00 84.19 183 GLN A N 1
ATOM 1378 C CA . GLN A 1 183 ? -6.387 5.348 -6.466 1.00 84.19 183 GLN A CA 1
ATOM 1379 C C . GLN A 1 183 ? -7.338 5.582 -5.288 1.00 84.19 183 GLN A C 1
ATOM 1381 O O . GLN A 1 183 ? -8.467 5.093 -5.332 1.00 84.19 183 GLN A O 1
ATOM 1386 N N . ASN A 1 184 ? -6.915 6.334 -4.267 1.00 84.50 184 ASN A N 1
ATOM 1387 C CA . ASN A 1 184 ? -7.688 6.608 -3.041 1.00 84.50 184 ASN A CA 1
ATOM 1388 C C . ASN A 1 184 ? -8.463 5.375 -2.517 1.00 84.50 184 ASN A C 1
ATOM 1390 O O . ASN A 1 184 ? -9.697 5.380 -2.470 1.00 84.50 184 ASN A O 1
ATOM 1394 N N . PRO A 1 185 ? -7.762 4.275 -2.206 1.00 91.19 185 PRO A N 1
ATOM 1395 C CA . 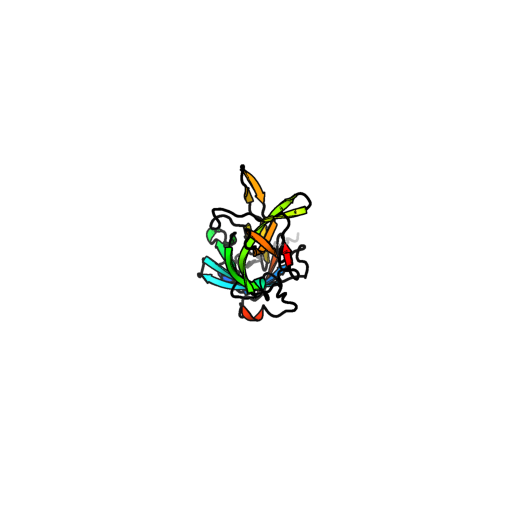PRO A 1 185 ? -8.394 3.009 -1.898 1.00 91.19 185 PRO A CA 1
ATOM 1396 C C . PRO A 1 185 ? -9.129 3.039 -0.565 1.00 91.19 185 PRO A C 1
ATOM 1398 O O . PRO A 1 185 ? -8.734 3.714 0.385 1.00 91.19 185 PRO A O 1
ATOM 1401 N N . VAL A 1 186 ? -10.161 2.208 -0.474 1.00 94.06 186 VAL A N 1
ATOM 1402 C CA . VAL A 1 186 ? -10.849 1.897 0.776 1.00 94.06 186 VAL A CA 1
ATOM 1403 C C . VAL A 1 186 ? -10.620 0.434 1.106 1.00 94.06 186 VAL A C 1
ATOM 1405 O O . VAL A 1 186 ? -10.968 -0.459 0.328 1.00 94.06 186 VAL A O 1
ATOM 1408 N N . MET A 1 187 ? -10.055 0.194 2.283 1.00 95.12 187 MET A N 1
ATOM 1409 C CA . MET A 1 187 ? -9.931 -1.126 2.883 1.00 95.12 187 MET A CA 1
ATOM 1410 C C . MET A 1 187 ? -11.111 -1.392 3.809 1.00 95.12 187 MET A C 1
ATOM 1412 O O . MET A 1 187 ? -11.385 -0.577 4.679 1.00 95.12 187 MET A O 1
ATOM 1416 N N . THR A 1 188 ? -11.773 -2.538 3.670 1.00 95.69 188 THR A N 1
ATOM 1417 C CA . THR A 1 188 ? -12.861 -2.982 4.560 1.00 95.69 188 THR A CA 1
ATOM 1418 C C . THR A 1 188 ? -12.486 -4.296 5.244 1.00 95.69 188 THR A C 1
ATOM 1420 O O . THR A 1 188 ? -12.022 -5.227 4.584 1.00 95.69 188 THR A O 1
ATOM 1423 N N . LYS A 1 189 ? -12.646 -4.373 6.567 1.00 94.56 189 LYS A N 1
ATOM 1424 C CA . LYS A 1 189 ? -12.277 -5.526 7.393 1.00 94.56 189 LYS A CA 1
ATOM 1425 C C . LYS A 1 189 ? -13.189 -6.706 7.073 1.00 94.56 189 LYS A C 1
ATOM 1427 O O . LYS A 1 189 ? -14.404 -6.600 7.180 1.00 94.56 189 LYS A O 1
ATOM 1432 N N . VAL A 1 190 ? -12.596 -7.852 6.750 1.00 91.88 190 VAL A N 1
ATOM 1433 C CA . VAL A 1 190 ? -13.325 -9.118 6.567 1.00 91.88 190 VAL A CA 1
ATOM 1434 C C . VAL A 1 190 ? -13.229 -9.969 7.828 1.00 91.88 190 VAL A C 1
ATOM 1436 O O . VAL A 1 190 ? -14.223 -10.516 8.299 1.00 91.88 190 VAL A O 1
ATOM 1439 N N . SER A 1 191 ? -12.031 -10.071 8.408 1.00 88.88 191 SER A N 1
ATOM 1440 C CA . SER A 1 191 ? -11.803 -10.835 9.635 1.00 88.88 191 SER A CA 1
ATOM 1441 C C . SER A 1 191 ? -10.592 -10.329 10.404 1.00 88.88 191 SER A C 1
ATOM 1443 O O . SER A 1 191 ? -9.609 -9.905 9.803 1.00 88.88 191 SER A O 1
ATOM 1445 N N . SER A 1 192 ? -10.610 -10.460 11.731 1.00 87.06 192 SER A N 1
ATOM 1446 C CA . SER A 1 192 ? -9.424 -10.228 12.579 1.00 87.06 192 SER A CA 1
ATOM 1447 C C . SER A 1 192 ? -8.395 -11.358 12.494 1.00 87.06 192 SER A C 1
ATOM 1449 O O . SER A 1 192 ? -7.259 -11.196 12.917 1.00 87.06 192 SER A O 1
ATOM 1451 N N . ASN A 1 193 ? -8.772 -12.500 11.915 1.00 77.00 193 ASN A N 1
ATOM 1452 C CA . ASN A 1 193 ? -7.821 -13.554 11.595 1.00 77.00 193 ASN A CA 1
ATOM 1453 C C . ASN A 1 193 ? -7.030 -13.144 10.355 1.00 77.00 193 ASN A C 1
ATOM 1455 O O . ASN A 1 193 ? -7.616 -12.886 9.295 1.00 77.00 193 ASN A O 1
ATOM 1459 N N . SER A 1 194 ? -5.707 -13.133 10.472 1.00 63.75 194 SER A N 1
ATOM 1460 C CA . SER A 1 194 ? -4.832 -13.230 9.314 1.00 63.75 194 SER A CA 1
ATOM 1461 C C . SER A 1 194 ? -4.969 -14.663 8.806 1.00 63.75 194 SER A C 1
ATOM 1463 O O . SER A 1 194 ? -4.419 -15.588 9.408 1.00 63.75 194 SER A O 1
ATOM 1465 N N . ALA A 1 195 ? -5.739 -14.889 7.735 1.00 57.03 195 ALA A N 1
ATOM 1466 C CA . ALA A 1 195 ? -5.555 -16.123 6.975 1.00 57.03 195 ALA A CA 1
ATOM 1467 C C . ALA A 1 195 ? -4.052 -16.241 6.664 1.00 57.03 195 ALA A C 1
ATOM 1469 O O . ALA A 1 195 ? -3.389 -15.211 6.508 1.00 57.03 195 ALA A O 1
ATOM 1470 N N . SE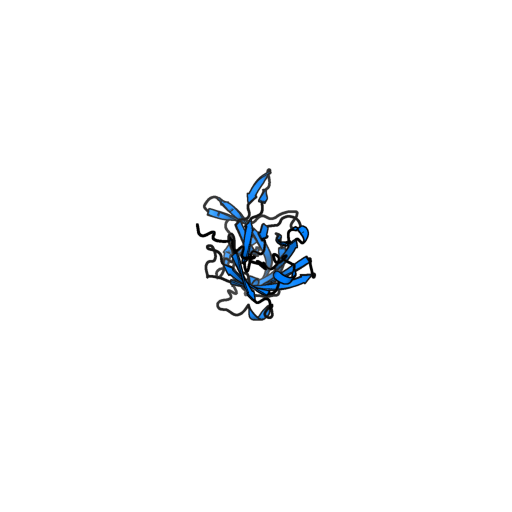R A 1 196 ? -3.483 -17.454 6.633 1.00 54.97 196 SER A N 1
ATOM 1471 C CA . SER A 1 196 ? -2.065 -17.605 6.277 1.00 54.97 196 SER A CA 1
ATOM 1472 C C . SER A 1 196 ? -1.815 -16.791 5.015 1.00 54.97 196 SER A C 1
ATOM 1474 O O . SER A 1 196 ? -2.598 -16.937 4.079 1.00 54.97 196 SER A O 1
ATOM 1476 N N . ILE A 1 197 ? -0.787 -15.941 4.995 1.00 53.12 197 ILE A N 1
ATOM 1477 C CA . ILE A 1 197 ? -0.520 -15.015 3.883 1.00 53.12 197 ILE A CA 1
ATOM 1478 C C . ILE A 1 197 ? -0.595 -15.748 2.527 1.00 53.12 197 ILE A C 1
ATOM 1480 O O . ILE A 1 197 ? -1.133 -15.208 1.575 1.00 53.12 197 ILE A O 1
ATOM 1484 N N . ASN A 1 198 ? -0.224 -17.033 2.492 1.00 47.00 198 ASN A N 1
ATOM 1485 C CA . ASN A 1 198 ? -0.298 -17.939 1.339 1.00 47.00 198 ASN A CA 1
ATOM 1486 C C . ASN A 1 198 ? -1.715 -18.300 0.827 1.00 47.00 198 ASN A C 1
ATOM 1488 O O . ASN A 1 198 ? -1.842 -18.817 -0.277 1.00 47.00 198 ASN A O 1
ATOM 1492 N N . ALA A 1 199 ? -2.778 -18.097 1.607 1.00 43.91 199 ALA A N 1
ATOM 1493 C CA . ALA A 1 199 ? -4.151 -18.497 1.269 1.00 43.91 199 ALA A CA 1
ATOM 1494 C C . ALA A 1 199 ? -4.954 -17.387 0.569 1.00 43.91 199 ALA A C 1
ATOM 1496 O O . ALA A 1 199 ? -5.896 -17.697 -0.154 1.00 43.91 199 ALA A O 1
ATOM 1497 N N . ALA A 1 200 ? -4.574 -16.114 0.734 1.00 48.66 200 ALA A N 1
ATOM 1498 C CA . ALA A 1 200 ? -5.200 -14.985 0.031 1.00 48.66 200 ALA A CA 1
ATOM 1499 C C . ALA 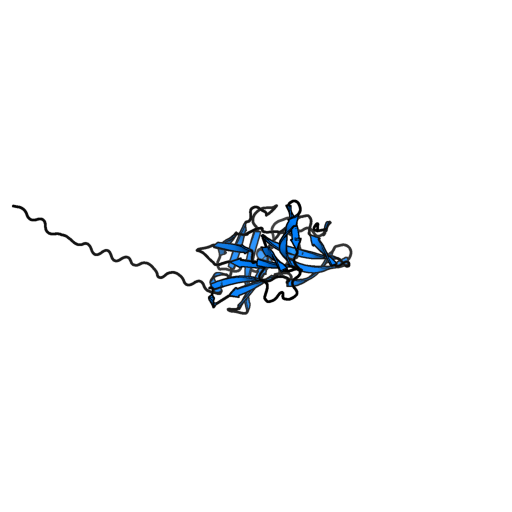A 1 200 ? -4.755 -14.858 -1.443 1.00 48.66 200 ALA A C 1
ATOM 1501 O O . ALA A 1 200 ? -5.310 -14.066 -2.194 1.00 48.66 200 ALA A O 1
ATOM 1502 N N . VAL A 1 201 ? -3.767 -15.664 -1.846 1.00 50.19 201 VAL A N 1
ATOM 1503 C CA . VAL A 1 201 ? -2.973 -15.551 -3.083 1.00 50.19 201 VAL A CA 1
ATOM 1504 C C . VAL A 1 201 ? -3.584 -16.307 -4.270 1.00 50.19 201 VAL A C 1
ATOM 1506 O O . VAL A 1 201 ? -3.198 -16.090 -5.413 1.00 50.19 201 VAL A O 1
ATOM 1509 N N . ASN A 1 202 ? -4.561 -17.187 -4.038 1.00 44.25 202 ASN A N 1
ATOM 1510 C CA . ASN A 1 202 ? -5.093 -18.059 -5.087 1.00 44.25 202 ASN A CA 1
ATOM 1511 C C . ASN A 1 202 ? -6.444 -17.571 -5.621 1.00 44.25 202 ASN A C 1
ATOM 1513 O O . ASN A 1 202 ? -7.498 -17.948 -5.111 1.00 44.25 202 ASN A O 1
ATOM 1517 N N . GLY A 1 203 ? -6.404 -16.785 -6.699 1.00 37.09 203 GLY A N 1
ATOM 1518 C CA . GLY A 1 203 ? -7.604 -16.342 -7.406 1.00 37.09 203 GLY A CA 1
ATOM 1519 C C . GLY A 1 203 ? -7.341 -15.788 -8.807 1.00 37.09 203 GLY A C 1
ATOM 1520 O O . GLY A 1 203 ? -7.481 -14.591 -9.010 1.00 37.09 203 GLY A O 1
ATOM 1521 N N . SER A 1 204 ? -7.030 -16.688 -9.751 1.00 41.28 204 SER A N 1
ATOM 1522 C CA . SER A 1 204 ? -7.097 -16.551 -11.225 1.00 41.28 204 SER A CA 1
ATOM 1523 C C . SER A 1 204 ? -6.262 -15.457 -11.923 1.00 41.28 204 SER A C 1
ATOM 1525 O O . SER A 1 204 ? -6.469 -14.271 -11.710 1.00 41.28 204 SER A O 1
ATOM 1527 N N . GLU A 1 205 ? -5.416 -15.924 -12.855 1.00 45.72 205 GLU A N 1
ATOM 1528 C CA . GLU A 1 205 ? -4.569 -15.182 -13.814 1.00 45.72 205 GLU A CA 1
ATOM 1529 C C . GLU A 1 205 ? -3.368 -14.426 -13.221 1.00 45.72 205 GLU A C 1
ATOM 1531 O O . GLU A 1 205 ? -3.349 -13.208 -13.091 1.00 45.72 205 GLU A O 1
ATOM 1536 N N . VAL A 1 206 ? -2.305 -15.181 -12.928 1.00 49.16 206 VAL A N 1
ATOM 1537 C CA . VAL A 1 206 ? -0.971 -14.633 -12.651 1.00 49.16 206 VAL A CA 1
ATOM 1538 C C . VAL A 1 206 ? -0.258 -14.423 -13.989 1.00 49.16 206 VAL A C 1
ATOM 1540 O O . VAL A 1 206 ? 0.137 -15.401 -14.628 1.00 49.16 206 VAL A O 1
ATOM 1543 N N . ALA A 1 207 ? -0.069 -13.178 -14.436 1.00 46.34 207 ALA A N 1
ATOM 1544 C CA . ALA A 1 207 ? 0.877 -12.924 -15.525 1.00 46.34 207 ALA A CA 1
ATOM 1545 C C . ALA A 1 207 ? 2.276 -13.269 -15.048 1.00 46.34 207 ALA A C 1
ATOM 1547 O O . ALA A 1 207 ? 2.728 -12.789 -14.008 1.00 46.34 207 ALA A O 1
ATOM 1548 N N . GLN A 1 208 ? 2.970 -14.045 -15.867 1.00 49.09 208 GLN A N 1
ATOM 1549 C CA . GLN A 1 208 ? 4.383 -14.359 -15.696 1.00 49.09 208 GLN A CA 1
ATOM 1550 C C . GLN A 1 208 ? 5.276 -13.481 -16.587 1.00 49.09 208 GLN A C 1
ATOM 1552 O O . GLN A 1 208 ? 6.460 -13.765 -16.714 1.00 49.09 208 GLN A O 1
ATOM 1557 N N . SER A 1 209 ? 4.712 -12.448 -17.224 1.00 44.88 209 SER A N 1
ATOM 1558 C CA . SER A 1 209 ? 5.403 -11.603 -18.203 1.00 44.88 209 SER A CA 1
ATOM 1559 C C . SER A 1 209 ? 5.097 -10.124 -17.932 1.00 44.88 209 SER A C 1
ATOM 1561 O O . SER A 1 209 ? 3.927 -9.749 -17.810 1.00 44.88 209 SER A O 1
ATOM 1563 N N . ALA A 1 210 ? 6.135 -9.293 -17.826 1.00 48.28 210 ALA A N 1
ATOM 1564 C CA . ALA A 1 210 ? 6.040 -7.835 -17.718 1.00 48.28 210 ALA A CA 1
ATOM 1565 C C . ALA A 1 210 ? 6.095 -7.226 -19.118 1.00 48.28 210 ALA A C 1
ATOM 1567 O O . ALA A 1 210 ? 6.989 -7.589 -19.879 1.00 48.28 210 ALA A O 1
ATOM 1568 N N . VAL A 1 211 ? 5.132 -6.387 -19.514 1.00 54.72 211 VAL A N 1
ATOM 1569 C CA . VAL A 1 211 ? 5.032 -6.025 -20.941 1.00 54.72 211 VAL A CA 1
ATOM 1570 C C . VAL A 1 211 ? 4.685 -4.549 -21.211 1.00 54.72 211 VAL A C 1
ATOM 1572 O O . VAL A 1 211 ? 4.690 -4.160 -22.374 1.00 54.72 211 VAL A O 1
ATOM 1575 N N . GLU A 1 212 ? 4.529 -3.657 -20.224 1.00 53.31 212 GLU A N 1
ATOM 1576 C CA . GLU A 1 212 ? 4.267 -2.236 -20.536 1.00 53.31 212 GLU A CA 1
ATOM 1577 C C . GLU A 1 212 ? 5.079 -1.245 -19.687 1.00 53.31 212 GLU A C 1
ATOM 1579 O O . GLU A 1 212 ? 5.134 -1.328 -18.458 1.00 53.31 212 GLU A O 1
ATOM 1584 N N . ALA A 1 213 ? 5.726 -0.293 -20.373 1.00 47.47 213 ALA A N 1
ATOM 1585 C CA . ALA A 1 213 ? 6.410 0.842 -19.762 1.00 47.47 213 ALA A CA 1
ATOM 1586 C C . ALA A 1 213 ? 5.390 1.834 -19.201 1.00 47.47 213 ALA A C 1
ATOM 1588 O O . ALA A 1 213 ? 4.395 2.155 -19.857 1.00 47.47 213 ALA A O 1
ATOM 1589 N N . VAL A 1 214 ? 5.651 2.353 -18.004 1.00 50.25 214 VAL A N 1
ATOM 1590 C CA . VAL A 1 214 ? 4.776 3.358 -17.397 1.00 50.25 214 VAL A CA 1
ATOM 1591 C C . VAL A 1 214 ? 5.133 4.698 -18.008 1.00 50.25 214 VAL A C 1
ATOM 1593 O O . VAL A 1 214 ? 6.259 5.168 -17.875 1.00 50.25 214 VAL A O 1
ATOM 1596 N N . ALA A 1 215 ? 4.199 5.266 -18.765 1.00 43.47 215 ALA A N 1
ATOM 1597 C CA . ALA A 1 215 ? 4.446 6.494 -19.501 1.00 43.47 215 ALA A CA 1
ATOM 1598 C C . ALA A 1 215 ? 4.772 7.661 -18.549 1.00 43.47 215 ALA A C 1
ATOM 1600 O O . ALA A 1 215 ? 3.980 7.936 -17.651 1.00 43.47 215 ALA A O 1
ATOM 1601 N N . GLU A 1 216 ? 5.902 8.325 -18.826 1.00 43.66 216 GLU A N 1
ATOM 1602 C CA . GLU A 1 216 ? 6.445 9.538 -18.177 1.00 43.66 216 GLU A CA 1
ATOM 1603 C C . GLU A 1 216 ? 5.393 10.591 -17.779 1.00 43.66 216 GLU A C 1
ATOM 1605 O O . GLU A 1 216 ? 4.521 10.932 -18.624 1.00 43.66 216 GLU A O 1
#